Protein AF-A0A175QMY9-F1 (afdb_monomer)

Organism: NCBI:txid401562

Solvent-accessible surface area (backbone atoms only — not comparable to full-atom values): 13339 Å² total; per-residue (Å²): 114,89,69,77,70,69,85,78,70,95,63,97,70,83,45,72,67,50,53,50,36,25,56,50,23,50,56,46,41,48,56,58,25,63,71,52,75,32,51,70,65,49,32,76,71,49,38,68,64,83,57,58,64,70,58,34,44,50,50,30,70,75,70,46,62,62,86,71,39,52,58,62,22,72,42,62,68,20,72,30,39,26,62,42,29,50,11,48,43,40,22,47,45,51,51,50,49,54,50,48,51,52,36,39,76,72,65,52,66,56,78,60,92,76,53,91,80,67,78,40,76,40,73,35,82,63,54,87,84,44,92,81,59,51,53,65,63,52,48,52,32,46,53,39,50,44,51,52,51,23,52,54,27,47,76,70,75,41,73,60,79,61,85,66,54,82,26,75,50,33,49,51,50,39,32,52,52,54,31,50,80,68,63,52,64,74,47,76,61,55,60,54,51,56,50,51,52,50,52,50,51,53,52,53,57,52,56,63,57,69,77,67,70,80,83,80,80,85,84,82,82,87,79,88,81,92,135

Radius of gyration: 28.71 Å; Cα contacts (8 Å, |Δi|>4): 212; chains: 1; bounding box: 66×82×91 Å

Secondary structure (DSSP, 8-state):
-TTTTTTSS--TT--HHHHHHHHHHHHHIIIIIITTT-HHHHHHHH--TTS-HHHHHHHHHHH-SPTTGGGT-SSTTGGG-HHHHHHHHHHHHHHHHHHHHHHHHTT-----S--SSSSS---S---TT-TT--HHHHHHHHHHHHHHHHHHHHHTTPPPS------HHHHHHHHHHHHHHTT-TTHHHHHHHHHHHHHHHHHHHHHHHHTTPPPPPPPPPPPP---

Mean predicted aligned error: 12.34 Å

Nearest PDB structures (foldseek):
  1y5n-assembly1_C  TM=2.252E-01  e=7.818E+00  Escherichia coli

pLDDT: mean 79.74, std 20.79, range [34.28, 98.69]

Sequence (227 aa):
EREQRRTAMGEPYRTLLGHFRHEVGHWYWDILVRDGNLLDACRAVFGDDREDYGQALQNHYNNGPKLNWQDEYVSAYAGSHAWEDFAETWAHYLHIIDTLEVGGSYGIAIQPRLDRDGILTTDLNVKVYDPNTTMEEIADAWLALSQALNSMNRAMGLPDLYPFVLSPTVVGKLGFIHDLVHGRVGQNSSAGETKGLSEAAEAMGRQSNAANEPQAAPEPQALAAAG

Structure (mmCIF, N/CA/C/O backbone):
data_AF-A0A175QMY9-F1
#
_entry.id   AF-A0A175QMY9-F1
#
loop_
_atom_site.group_PDB
_atom_site.id
_atom_site.type_symbol
_atom_site.label_atom_id
_atom_site.label_alt_id
_atom_site.label_comp_id
_atom_site.label_asym_id
_atom_site.label_entity_id
_atom_site.label_seq_id
_atom_site.pdbx_PDB_ins_code
_atom_site.Cartn_x
_atom_site.Cartn_y
_atom_site.Cartn_z
_atom_site.occupancy
_atom_site.B_iso_or_equiv
_atom_site.auth_seq_id
_atom_site.auth_comp_id
_atom_site.auth_asym_id
_atom_site.auth_atom_id
_atom_site.pdbx_PDB_model_num
ATOM 1 N N . GLU A 1 1 ? -23.354 8.744 -8.077 1.00 36.41 1 GLU A N 1
ATOM 2 C CA . GLU A 1 1 ? -22.772 9.882 -7.322 1.00 36.41 1 GLU A CA 1
ATOM 3 C C . GLU A 1 1 ? -21.281 9.719 -6.996 1.00 36.41 1 GLU A C 1
ATOM 5 O O . GLU A 1 1 ? -20.547 10.657 -7.283 1.00 36.41 1 GLU A O 1
ATOM 10 N N . ARG A 1 2 ? -20.793 8.554 -6.517 1.00 48.19 2 ARG A N 1
ATOM 11 C CA . ARG A 1 2 ? -19.343 8.274 -6.302 1.00 48.19 2 ARG A CA 1
ATOM 12 C C . ARG A 1 2 ? -18.469 8.428 -7.565 1.00 48.19 2 ARG A C 1
ATOM 14 O O . ARG A 1 2 ? -17.324 8.847 -7.475 1.00 48.19 2 ARG A O 1
ATOM 21 N N . GLU A 1 3 ? -19.028 8.180 -8.751 1.00 40.31 3 GLU A N 1
ATOM 22 C CA . GLU A 1 3 ? -18.337 8.364 -10.039 1.00 40.31 3 GLU A CA 1
ATOM 23 C C . GLU A 1 3 ? -18.356 9.801 -10.590 1.00 40.31 3 GLU A C 1
ATOM 25 O O . GLU A 1 3 ? -17.543 10.140 -11.440 1.00 40.31 3 GLU A O 1
ATOM 30 N N . GLN A 1 4 ? -19.257 10.683 -10.149 1.00 37.03 4 GLN A N 1
ATOM 31 C CA . GLN A 1 4 ? -19.415 12.002 -10.790 1.00 37.03 4 GLN A CA 1
ATOM 32 C C . GLN A 1 4 ? -18.398 13.049 -10.311 1.00 37.03 4 GLN A C 1
ATOM 34 O O . GLN A 1 4 ? -18.275 14.108 -10.918 1.00 37.03 4 GLN A O 1
ATOM 39 N N . ARG A 1 5 ? -17.595 12.727 -9.290 1.00 42.81 5 ARG A N 1
ATOM 40 C CA . ARG A 1 5 ? -16.402 13.496 -8.888 1.00 42.81 5 ARG A CA 1
ATOM 41 C C . ARG A 1 5 ? -15.094 12.951 -9.492 1.00 42.81 5 ARG A C 1
ATOM 43 O O . ARG A 1 5 ? -14.015 13.351 -9.071 1.00 42.81 5 ARG A O 1
ATOM 50 N N . ARG A 1 6 ? -15.173 12.062 -10.495 1.00 49.09 6 ARG A N 1
ATOM 51 C CA . ARG A 1 6 ? -14.021 11.382 -11.127 1.00 49.09 6 ARG A CA 1
ATOM 52 C C . ARG A 1 6 ? -13.076 12.275 -11.937 1.00 49.09 6 ARG A C 1
ATOM 54 O O . ARG A 1 6 ? -11.996 11.818 -12.283 1.00 49.09 6 ARG A O 1
ATOM 61 N N . THR A 1 7 ? -13.451 13.507 -12.278 1.00 36.31 7 THR A N 1
ATOM 62 C CA . THR A 1 7 ? -12.769 14.253 -13.358 1.00 36.31 7 THR A CA 1
ATOM 63 C C . THR A 1 7 ? -11.826 15.367 -12.884 1.00 36.31 7 THR A C 1
ATOM 65 O O . THR A 1 7 ? -11.204 16.009 -13.720 1.00 36.31 7 THR A O 1
ATOM 68 N N . ALA A 1 8 ? -11.686 15.627 -11.578 1.00 34.28 8 ALA A N 1
ATOM 69 C CA . ALA A 1 8 ? -11.037 16.864 -11.109 1.00 34.28 8 ALA A CA 1
ATOM 70 C C . ALA A 1 8 ? -9.673 16.714 -10.410 1.00 34.28 8 ALA A C 1
ATOM 72 O O . ALA A 1 8 ? -9.049 17.727 -10.114 1.00 34.28 8 ALA A O 1
ATOM 73 N N . MET A 1 9 ? -9.185 15.505 -10.135 1.00 44.56 9 MET A N 1
ATOM 74 C CA . MET A 1 9 ? -7.996 15.324 -9.291 1.00 44.56 9 MET A CA 1
ATOM 75 C C . MET A 1 9 ? -6.970 14.480 -10.034 1.00 44.56 9 MET A C 1
ATOM 77 O O . MET A 1 9 ? -7.169 13.282 -10.209 1.00 44.56 9 MET A O 1
ATOM 81 N N . GLY A 1 10 ? -5.921 15.138 -10.529 1.00 39.94 10 GLY A N 1
ATOM 82 C CA . GLY A 1 10 ? -4.864 14.570 -11.360 1.00 39.94 10 GLY A CA 1
ATOM 83 C C . GLY A 1 10 ? -4.022 13.506 -10.661 1.00 39.94 10 GLY A C 1
ATOM 84 O O . GLY A 1 10 ? -2.851 13.735 -10.383 1.00 39.94 10 GLY A O 1
ATOM 85 N N . GLU A 1 11 ? -4.602 12.333 -10.426 1.00 47.66 11 GLU A N 1
ATOM 86 C CA . GLU A 1 11 ? -3.867 11.114 -10.116 1.00 47.66 11 GLU A CA 1
ATOM 87 C C . GLU A 1 11 ? -3.573 10.365 -11.427 1.00 47.66 11 GLU A C 1
ATOM 89 O O . GLU A 1 11 ? -4.503 9.889 -12.084 1.00 47.66 11 GLU A O 1
ATOM 94 N N . PRO A 1 12 ? -2.295 10.230 -11.830 1.00 45.06 12 PRO A N 1
ATOM 95 C CA . PRO A 1 12 ? -1.904 9.631 -13.110 1.00 45.06 12 PRO A CA 1
ATOM 96 C C . PRO A 1 12 ? -2.283 8.149 -13.304 1.00 45.06 12 PRO A C 1
ATOM 98 O O . PRO A 1 12 ? -2.065 7.622 -14.391 1.00 45.06 12 PRO A O 1
ATOM 101 N N . TYR A 1 13 ? -2.830 7.465 -12.287 1.00 49.44 13 TYR A N 1
ATOM 102 C CA . TYR A 1 13 ? -2.882 5.996 -12.226 1.00 49.44 13 TYR A CA 1
ATOM 103 C C . TYR A 1 13 ? -4.239 5.343 -11.901 1.00 49.44 13 TYR A C 1
ATOM 105 O O . TYR A 1 13 ? -4.281 4.160 -11.560 1.00 49.44 13 TYR A O 1
ATOM 113 N N . ARG A 1 14 ? -5.381 6.026 -12.064 1.00 61.66 14 ARG A N 1
ATOM 114 C CA . ARG A 1 14 ? -6.695 5.373 -11.856 1.00 61.66 14 ARG A CA 1
ATOM 115 C C . ARG A 1 14 ? -7.157 4.572 -13.078 1.00 61.66 14 ARG A C 1
ATOM 117 O O . ARG A 1 14 ? -8.041 4.986 -13.825 1.00 61.66 14 ARG A O 1
ATOM 124 N N . THR A 1 15 ? -6.563 3.394 -13.273 1.00 76.44 15 THR A N 1
ATOM 125 C CA . THR A 1 15 ? -7.102 2.363 -14.179 1.00 76.44 15 THR A CA 1
ATOM 126 C C . THR A 1 15 ? -8.342 1.701 -13.565 1.00 76.44 15 THR A C 1
ATOM 128 O O . THR A 1 15 ? -8.503 1.680 -12.343 1.00 76.44 15 THR A O 1
ATOM 131 N N . LEU A 1 16 ? -9.211 1.107 -14.395 1.00 83.88 16 LEU A N 1
ATOM 132 C CA . LEU A 1 16 ? -10.358 0.328 -13.901 1.00 83.88 16 LEU A CA 1
ATOM 133 C C . LEU A 1 16 ? -9.909 -0.818 -12.979 1.00 83.88 16 LEU A C 1
ATOM 135 O O . LEU A 1 16 ? -10.563 -1.089 -11.976 1.00 83.88 16 LEU A O 1
ATOM 139 N N . LEU A 1 17 ? -8.773 -1.447 -13.296 1.00 88.12 17 LEU A N 1
ATOM 140 C CA . LEU A 1 17 ? -8.186 -2.507 -12.481 1.00 88.12 17 LEU A CA 1
ATOM 141 C C . LEU A 1 17 ? -7.757 -1.994 -11.101 1.00 88.12 17 LEU A C 1
ATOM 143 O O . LEU A 1 17 ? -8.032 -2.651 -10.103 1.00 88.12 17 LEU A O 1
ATOM 147 N N . GLY A 1 18 ? -7.133 -0.813 -11.033 1.00 87.81 18 GLY A N 1
ATOM 148 C CA . GLY A 1 18 ? -6.768 -0.183 -9.762 1.00 87.81 18 GLY A CA 1
ATOM 149 C C . GLY A 1 18 ? -7.989 0.085 -8.881 1.00 87.81 18 GLY A C 1
ATOM 150 O O . GLY A 1 18 ? -8.005 -0.305 -7.719 1.00 87.81 18 GLY A O 1
ATOM 151 N N . HIS A 1 19 ? -9.053 0.652 -9.458 1.00 87.19 19 HIS A N 1
ATOM 152 C CA . HIS A 1 19 ? -10.300 0.885 -8.725 1.00 87.19 19 HIS A CA 1
ATOM 153 C C . HIS A 1 19 ? -10.945 -0.420 -8.241 1.00 87.19 19 HIS A C 1
ATOM 155 O O . HIS A 1 19 ? -11.384 -0.502 -7.102 1.00 87.19 19 HIS A O 1
ATOM 161 N N . PHE A 1 20 ? -10.962 -1.462 -9.073 1.00 93.12 20 PHE A N 1
ATOM 162 C CA . PHE A 1 20 ? -11.493 -2.757 -8.657 1.00 93.12 20 PHE A CA 1
ATOM 163 C C . PHE A 1 20 ? -10.695 -3.362 -7.494 1.00 93.12 20 PHE A C 1
ATOM 165 O O . PHE A 1 20 ? -11.289 -3.850 -6.539 1.00 93.12 20 PHE A O 1
ATOM 172 N N . ARG A 1 21 ? -9.357 -3.280 -7.530 1.00 95.88 21 ARG A N 1
ATOM 173 C CA . ARG A 1 21 ? -8.499 -3.739 -6.427 1.00 95.88 21 ARG A CA 1
ATOM 174 C C . ARG A 1 21 ? -8.773 -2.985 -5.118 1.00 95.88 21 ARG A C 1
ATOM 176 O O . ARG A 1 21 ? -8.753 -3.609 -4.063 1.00 95.88 21 ARG A O 1
ATOM 183 N N . HIS A 1 22 ? -9.067 -1.688 -5.195 1.00 95.94 22 HIS A N 1
ATOM 184 C CA . HIS A 1 22 ? -9.464 -0.872 -4.044 1.00 95.94 22 HIS A CA 1
ATOM 185 C C . HIS A 1 22 ? -10.797 -1.339 -3.438 1.00 95.94 22 HIS A C 1
ATOM 187 O O . HIS A 1 22 ? -10.876 -1.612 -2.243 1.00 95.94 22 HIS A O 1
ATOM 193 N N . GLU A 1 23 ? -11.832 -1.523 -4.263 1.00 95.50 23 GLU A N 1
ATOM 194 C CA . GLU A 1 23 ? -13.144 -1.992 -3.787 1.00 95.50 23 GLU A CA 1
ATOM 195 C C . GLU A 1 23 ? -13.075 -3.424 -3.219 1.00 95.50 23 GLU A C 1
ATOM 197 O O . GLU A 1 23 ? -13.725 -3.744 -2.222 1.00 95.50 23 GLU A O 1
ATOM 202 N N . VAL A 1 24 ? -12.228 -4.284 -3.800 1.00 96.62 24 VAL A N 1
ATOM 203 C CA . VAL A 1 24 ? -11.898 -5.602 -3.232 1.00 96.62 24 VAL A CA 1
ATOM 204 C C . VAL A 1 24 ? -11.228 -5.461 -1.861 1.00 96.62 24 VAL A C 1
ATOM 206 O O . VAL A 1 24 ? -11.532 -6.240 -0.960 1.00 96.62 24 VAL A O 1
ATOM 209 N N . GLY A 1 25 ? -10.371 -4.455 -1.676 1.00 98.00 25 GLY A N 1
ATOM 210 C CA . GLY A 1 25 ? -9.774 -4.125 -0.384 1.00 98.00 25 GLY A CA 1
ATOM 211 C C . GLY A 1 25 ? -10.825 -3.854 0.690 1.00 98.00 25 GLY A C 1
ATOM 212 O O . GLY A 1 25 ? -10.796 -4.493 1.738 1.00 98.00 25 GLY A O 1
ATOM 213 N N . HIS A 1 26 ? -11.817 -3.001 0.422 1.00 98.31 26 HIS A N 1
ATOM 214 C CA . HIS A 1 26 ? -12.924 -2.785 1.365 1.00 98.31 26 HIS A CA 1
ATOM 215 C C . HIS A 1 26 ? -13.685 -4.073 1.695 1.00 98.31 26 HIS A C 1
ATOM 217 O O . HIS A 1 26 ? -13.997 -4.330 2.857 1.00 98.31 26 HIS A O 1
ATOM 223 N N . TRP A 1 27 ? -13.954 -4.909 0.691 1.00 98.12 27 TRP A N 1
ATOM 224 C CA . TRP A 1 27 ? -14.635 -6.184 0.914 1.00 98.12 27 TRP A CA 1
ATOM 225 C C . TRP A 1 27 ? -13.830 -7.135 1.815 1.00 98.12 27 TRP A C 1
ATOM 227 O O . TRP A 1 27 ? -14.393 -7.784 2.697 1.00 98.12 27 TRP A O 1
ATOM 237 N N . TYR A 1 28 ? -12.507 -7.197 1.645 1.00 98.31 28 TYR A N 1
ATOM 238 C CA . TYR A 1 28 ? -11.653 -7.990 2.529 1.00 98.31 28 TYR A CA 1
ATOM 239 C C . TYR A 1 28 ? -11.481 -7.368 3.914 1.00 98.31 28 TYR A C 1
ATOM 241 O O . TYR A 1 28 ? -11.344 -8.114 4.880 1.00 98.31 28 TYR A O 1
ATOM 249 N N . TRP A 1 29 ? -11.532 -6.041 4.043 1.00 98.50 29 TRP A N 1
ATOM 250 C CA . TRP A 1 29 ? -11.549 -5.387 5.352 1.00 98.50 29 TRP A CA 1
ATOM 251 C C . TRP A 1 29 ? -12.744 -5.861 6.187 1.00 98.50 29 TRP A C 1
ATOM 253 O O . TRP A 1 29 ? -12.590 -6.256 7.342 1.00 98.50 29 TRP A O 1
ATOM 263 N N . ASP A 1 30 ? -13.925 -5.901 5.574 1.00 97.81 30 ASP A N 1
ATOM 264 C CA . ASP A 1 30 ? -15.153 -6.375 6.206 1.00 97.81 30 ASP A CA 1
ATOM 265 C C . ASP A 1 30 ? -14.997 -7.793 6.774 1.00 97.81 30 ASP A C 1
ATOM 267 O O . ASP A 1 30 ? -15.280 -8.034 7.946 1.00 97.81 30 ASP A O 1
ATOM 271 N N . ILE A 1 31 ? -14.490 -8.722 5.964 1.00 97.62 31 ILE A N 1
ATOM 272 C CA . ILE A 1 31 ? -14.444 -10.145 6.322 1.00 97.62 31 ILE A CA 1
ATOM 273 C C . ILE A 1 31 ? -13.243 -10.479 7.212 1.00 97.62 31 ILE A C 1
ATOM 275 O O . ILE A 1 31 ? -13.381 -11.225 8.179 1.00 97.62 31 ILE A O 1
ATOM 279 N N . LEU A 1 32 ? -12.057 -9.962 6.885 1.00 97.69 32 LEU A N 1
ATOM 280 C CA . LEU A 1 32 ? -10.813 -10.331 7.567 1.00 97.69 32 LEU A CA 1
ATOM 281 C C . LEU A 1 32 ? -10.540 -9.465 8.797 1.00 97.69 32 LEU A C 1
ATOM 283 O O . LEU A 1 32 ? -9.959 -9.958 9.760 1.00 97.69 32 LEU A O 1
ATOM 287 N N . VAL A 1 33 ? -10.941 -8.190 8.783 1.00 97.88 33 VAL A N 1
ATOM 288 C CA . VAL A 1 33 ? -10.640 -7.254 9.876 1.00 97.88 33 VAL A CA 1
ATOM 289 C C . VAL A 1 33 ? -11.825 -7.099 10.818 1.00 97.88 33 VAL A C 1
ATOM 291 O O . VAL A 1 33 ? -11.707 -7.433 12.001 1.00 97.88 33 VAL A O 1
ATOM 294 N N . ARG A 1 34 ? -12.960 -6.597 10.314 1.00 96.75 34 ARG A N 1
ATOM 295 C CA . ARG A 1 34 ? -14.147 -6.329 11.139 1.00 96.75 34 ARG A CA 1
ATOM 296 C C . ARG A 1 34 ? -14.726 -7.626 11.693 1.00 96.75 34 ARG A C 1
ATOM 298 O O . ARG A 1 34 ? -14.841 -7.772 12.908 1.00 96.75 34 ARG A O 1
ATOM 305 N N . ASP A 1 35 ? -15.035 -8.568 10.810 1.00 96.75 35 ASP A N 1
ATOM 306 C CA . ASP A 1 35 ? -15.675 -9.829 11.191 1.00 96.75 35 ASP A CA 1
ATOM 307 C C . ASP A 1 35 ? -14.647 -10.846 11.737 1.00 96.75 35 ASP A C 1
ATOM 309 O O . ASP A 1 35 ? -15.008 -11.768 12.468 1.00 96.75 35 ASP A O 1
ATOM 313 N N . GLY A 1 36 ? -13.353 -10.635 11.457 1.00 94.38 36 GLY A N 1
ATOM 314 C CA . GLY A 1 36 ? -12.230 -11.429 11.969 1.00 94.38 36 GLY A CA 1
ATOM 315 C C . GLY A 1 36 ? -11.720 -11.034 13.361 1.00 94.38 36 GLY A C 1
ATOM 316 O O . GLY A 1 36 ? -10.771 -11.644 13.847 1.00 94.38 36 GLY A O 1
ATOM 317 N N . ASN A 1 37 ? -12.332 -10.041 14.020 1.00 95.25 37 ASN A N 1
ATOM 318 C CA . ASN A 1 37 ? -11.911 -9.524 15.331 1.00 95.25 37 ASN A CA 1
ATOM 319 C C . ASN A 1 37 ? -10.462 -8.982 15.351 1.00 95.25 37 ASN A C 1
ATOM 321 O O . ASN A 1 37 ? -9.735 -9.136 16.333 1.00 95.25 37 ASN A O 1
ATOM 325 N N . LEU A 1 38 ? -10.039 -8.333 14.261 1.00 97.62 38 LEU A N 1
ATOM 326 C CA . LEU A 1 38 ? -8.695 -7.757 14.105 1.00 97.62 38 LEU A CA 1
ATOM 327 C C . LEU A 1 38 ? -8.706 -6.223 14.011 1.00 97.62 38 LEU A C 1
ATOM 329 O O . LEU A 1 38 ? -7.706 -5.622 13.619 1.00 97.62 38 LEU A O 1
ATOM 333 N N . LEU A 1 39 ? -9.813 -5.573 14.394 1.00 97.56 39 LEU A N 1
ATOM 334 C CA . LEU A 1 39 ? -9.955 -4.111 14.360 1.00 97.56 39 LEU A CA 1
ATOM 335 C C . LEU A 1 39 ? -8.837 -3.396 15.123 1.00 97.56 39 LEU A C 1
ATOM 337 O O . LEU A 1 39 ? -8.254 -2.459 14.591 1.00 97.56 39 LEU A O 1
ATOM 341 N N . ASP A 1 40 ? -8.489 -3.846 16.329 1.00 97.44 40 ASP A N 1
ATOM 342 C CA . ASP A 1 40 ? -7.453 -3.182 17.132 1.00 97.44 40 ASP A CA 1
ATOM 343 C C . ASP A 1 40 ? -6.059 -3.317 16.502 1.00 97.44 40 ASP A C 1
ATOM 345 O O . ASP A 1 40 ? -5.291 -2.355 16.483 1.00 97.44 40 ASP A O 1
ATOM 349 N N . ALA A 1 41 ? -5.754 -4.477 15.912 1.00 97.69 41 ALA A N 1
ATOM 350 C CA . ALA A 1 41 ? -4.510 -4.687 15.175 1.00 97.69 41 ALA A CA 1
ATOM 351 C C . ALA A 1 41 ? -4.453 -3.821 13.905 1.00 97.69 41 ALA A C 1
ATOM 353 O O . ALA A 1 41 ? -3.427 -3.208 13.624 1.00 97.69 41 ALA A O 1
ATOM 354 N N . CYS A 1 42 ? -5.564 -3.716 13.169 1.00 98.25 42 CYS A N 1
ATOM 355 C CA . CYS A 1 42 ? -5.664 -2.847 11.998 1.00 98.25 42 CYS A CA 1
ATOM 356 C C . CYS A 1 42 ? -5.515 -1.368 12.380 1.00 98.25 42 CYS A C 1
ATOM 358 O O . CYS A 1 42 ? -4.774 -0.636 11.727 1.00 98.25 42 CYS A O 1
ATOM 360 N N . ARG A 1 43 ? -6.156 -0.928 13.469 1.00 98.00 43 ARG A N 1
ATOM 361 C CA . ARG A 1 43 ? -6.072 0.455 13.963 1.00 98.00 43 ARG A CA 1
ATOM 362 C C . ARG A 1 43 ? -4.670 0.847 14.396 1.00 98.00 43 ARG A C 1
ATOM 364 O O . ARG A 1 43 ? -4.267 1.987 14.186 1.00 98.00 43 ARG A O 1
ATOM 371 N N . ALA A 1 44 ? -3.914 -0.093 14.960 1.00 97.81 44 ALA A N 1
ATOM 372 C CA . ALA A 1 44 ? -2.519 0.138 15.318 1.00 97.81 44 ALA A CA 1
ATOM 373 C C . ALA A 1 44 ? -1.633 0.460 14.098 1.00 97.81 44 ALA A C 1
ATOM 375 O O . ALA A 1 44 ? -0.597 1.101 14.261 1.00 97.81 44 ALA A O 1
ATOM 376 N N . VAL A 1 45 ? -2.039 0.039 12.893 1.00 98.12 45 VAL A N 1
ATOM 377 C CA . VAL A 1 45 ? -1.277 0.213 11.645 1.00 98.12 45 VAL A CA 1
ATOM 378 C C . VAL A 1 45 ? -1.827 1.348 10.771 1.00 98.12 45 VAL A C 1
ATOM 380 O O . VAL A 1 45 ? -1.051 2.145 10.246 1.00 98.12 45 VAL A O 1
ATOM 383 N N . PHE A 1 46 ? -3.150 1.437 10.618 1.00 98.12 46 PHE A N 1
ATOM 384 C CA . PHE A 1 46 ? -3.817 2.359 9.684 1.00 98.12 46 PHE A CA 1
ATOM 385 C C . PHE A 1 46 ? -4.471 3.573 10.358 1.00 98.12 46 PHE A C 1
ATOM 387 O O . PHE A 1 46 ? -4.839 4.529 9.680 1.00 98.12 46 PHE A O 1
ATOM 394 N N . GLY A 1 47 ? -4.607 3.568 11.686 1.00 96.75 47 GLY A N 1
ATOM 395 C CA . GLY A 1 47 ? -5.323 4.605 12.430 1.00 96.75 47 GLY A CA 1
ATOM 396 C C . GLY A 1 47 ? -6.794 4.268 12.689 1.00 96.75 47 GLY A C 1
ATOM 397 O O . GLY A 1 47 ? -7.247 3.146 12.478 1.00 96.75 47 GLY A O 1
ATOM 398 N N . ASP A 1 48 ? -7.541 5.236 13.219 1.00 96.12 48 ASP A N 1
ATOM 399 C CA . ASP A 1 48 ? -8.901 5.016 13.721 1.00 96.12 48 ASP A CA 1
ATOM 400 C C . ASP A 1 48 ? -9.954 5.075 12.602 1.00 96.12 48 ASP A C 1
ATOM 402 O O . ASP A 1 48 ? -10.269 6.143 12.086 1.00 96.12 48 ASP A O 1
ATOM 406 N N . ASP A 1 49 ? -10.543 3.928 12.258 1.00 95.44 49 ASP A N 1
ATOM 407 C CA . ASP A 1 49 ? -11.633 3.810 11.276 1.00 95.44 49 ASP A CA 1
ATOM 408 C C . ASP A 1 49 ? -12.981 4.382 11.748 1.00 95.44 49 ASP A C 1
ATOM 410 O O . ASP A 1 49 ? -13.918 4.444 10.954 1.00 95.44 49 ASP A O 1
ATOM 414 N N . ARG A 1 50 ? -13.106 4.784 13.021 1.00 96.44 50 ARG A N 1
ATOM 415 C CA . ARG A 1 50 ? -14.363 5.306 13.591 1.00 96.44 50 ARG A CA 1
ATOM 416 C C . ARG A 1 50 ? -14.556 6.802 13.369 1.00 96.44 50 ARG A C 1
ATOM 418 O O . ARG A 1 50 ? -15.582 7.338 13.795 1.00 96.44 50 ARG A O 1
ATOM 425 N N . GLU A 1 51 ? -13.574 7.486 12.784 1.00 95.44 51 GLU A N 1
ATOM 426 C CA . GLU A 1 51 ? -13.748 8.872 12.360 1.00 95.44 51 GLU A CA 1
ATOM 427 C C . GLU A 1 51 ? -14.962 8.980 11.421 1.00 95.44 51 GLU A C 1
ATOM 429 O O . GLU A 1 51 ? -15.281 8.054 10.675 1.00 95.44 51 GLU A O 1
ATOM 434 N N . ASP A 1 52 ? -15.696 10.096 11.479 1.00 96.94 52 ASP A N 1
ATOM 435 C CA . ASP A 1 52 ? -16.805 10.287 10.549 1.00 96.94 52 ASP A CA 1
ATOM 436 C C . ASP A 1 52 ? -16.259 10.373 9.122 1.00 96.94 52 ASP A C 1
ATOM 438 O O . ASP A 1 52 ? -15.601 11.342 8.736 1.00 96.94 52 ASP A O 1
ATOM 442 N N . TYR A 1 53 ? -16.562 9.343 8.337 1.00 93.69 53 TYR A N 1
ATOM 443 C CA . TYR A 1 53 ? -16.077 9.191 6.974 1.00 93.69 53 TYR A CA 1
ATOM 444 C C . TYR A 1 53 ? -16.368 10.414 6.091 1.00 93.69 53 TYR A C 1
ATOM 446 O O . TYR A 1 53 ? -15.511 10.873 5.332 1.00 93.69 53 TYR A O 1
ATOM 454 N N . GLY A 1 54 ? -17.581 10.968 6.187 1.00 93.00 54 GLY A N 1
ATOM 455 C CA . GLY A 1 54 ? -17.990 12.115 5.380 1.00 93.00 54 GLY A CA 1
ATOM 456 C C . GLY A 1 54 ? -17.199 13.371 5.737 1.00 93.00 54 GLY A C 1
ATOM 457 O O . GLY A 1 54 ? -16.727 14.084 4.845 1.00 93.00 54 GLY A O 1
ATOM 458 N N . GLN A 1 55 ? -17.016 13.609 7.035 1.00 95.19 55 GLN A N 1
ATOM 459 C CA . GLN A 1 55 ? -16.253 14.733 7.558 1.00 95.19 55 GLN A CA 1
ATOM 460 C C . GLN A 1 55 ? -14.762 14.615 7.224 1.00 95.19 55 GLN A C 1
ATOM 462 O O . GLN A 1 55 ? -14.163 15.607 6.804 1.00 95.19 55 GLN A O 1
ATOM 467 N N . ALA A 1 56 ? -14.177 13.421 7.348 1.00 94.19 56 ALA A N 1
ATOM 468 C CA . ALA A 1 56 ? -12.776 13.159 7.024 1.00 94.19 56 ALA A CA 1
ATOM 469 C C . ALA A 1 56 ? -12.478 13.450 5.542 1.00 94.19 56 ALA A C 1
ATOM 471 O O . ALA A 1 56 ? -11.574 14.227 5.217 1.00 94.19 56 ALA A O 1
ATOM 472 N N . LEU A 1 57 ? -13.331 12.960 4.632 1.00 91.62 57 LEU A N 1
ATOM 473 C CA . LEU A 1 57 ? -13.219 13.275 3.206 1.00 91.62 57 LEU A CA 1
ATOM 474 C C . LEU A 1 57 ? -13.395 14.765 2.918 1.00 91.62 57 LEU A C 1
ATOM 476 O O . LEU A 1 57 ? -12.666 15.333 2.102 1.00 91.62 57 LEU A O 1
ATOM 480 N N . GLN A 1 58 ? -14.363 15.418 3.563 1.00 92.62 58 GLN A N 1
ATOM 481 C CA . GLN A 1 58 ? -14.569 16.851 3.377 1.00 92.62 58 GLN A CA 1
ATOM 482 C C . GLN A 1 58 ? -13.346 17.652 3.840 1.00 92.62 58 GLN A C 1
ATOM 484 O O . GLN A 1 58 ? -12.920 18.575 3.144 1.00 92.62 58 GLN A O 1
ATOM 489 N N . ASN A 1 59 ? -12.742 17.271 4.965 1.00 91.50 59 ASN A N 1
ATOM 490 C CA . ASN A 1 59 ? -11.514 17.877 5.468 1.00 91.50 59 ASN A CA 1
ATOM 491 C C . ASN A 1 59 ? -10.351 17.682 4.488 1.00 91.50 59 ASN A C 1
ATOM 493 O O . ASN A 1 59 ? -9.646 18.649 4.196 1.00 91.50 59 ASN A O 1
ATOM 497 N N . HIS A 1 60 ? -10.185 16.474 3.943 1.00 90.31 60 HIS A N 1
ATOM 498 C CA . HIS A 1 60 ? -9.169 16.183 2.932 1.00 90.31 60 HIS A CA 1
ATOM 499 C C . HIS A 1 60 ? -9.357 17.039 1.671 1.00 90.31 60 HIS A C 1
ATOM 501 O O . HIS A 1 60 ? -8.408 17.648 1.184 1.00 90.31 60 HIS A O 1
ATOM 507 N N . TYR A 1 61 ? -10.585 17.161 1.157 1.00 87.94 61 TYR A N 1
ATOM 508 C CA . TYR A 1 61 ? -10.847 17.975 -0.035 1.00 87.94 61 TYR A CA 1
ATOM 509 C C . TYR A 1 61 ? -10.686 19.479 0.199 1.00 87.94 61 TYR A C 1
ATOM 511 O O . TYR A 1 61 ? -10.259 20.187 -0.711 1.00 87.94 61 TYR A O 1
ATOM 519 N N . ASN A 1 62 ? -11.012 19.970 1.396 1.00 92.88 62 ASN A N 1
ATOM 520 C CA . ASN A 1 62 ? -10.893 21.390 1.721 1.00 92.88 62 ASN A CA 1
ATOM 521 C C . ASN A 1 62 ? -9.439 21.826 1.943 1.00 92.88 62 ASN A C 1
ATOM 523 O O . ASN A 1 62 ? -9.088 22.955 1.608 1.00 92.88 62 ASN A O 1
ATOM 527 N N . ASN A 1 63 ? -8.609 20.953 2.519 1.00 91.38 63 ASN A N 1
ATOM 528 C CA . ASN A 1 63 ? -7.243 21.295 2.925 1.00 91.38 63 ASN A CA 1
ATOM 529 C C . ASN A 1 63 ? -6.165 20.706 2.002 1.00 91.38 63 ASN A C 1
ATOM 531 O O . ASN A 1 63 ? -5.009 21.119 2.071 1.00 91.38 63 ASN A O 1
ATOM 535 N N . GLY A 1 64 ? -6.538 19.769 1.129 1.00 87.88 64 GLY A N 1
ATOM 536 C CA . GLY A 1 64 ? -5.599 18.960 0.363 1.00 87.88 64 GLY A CA 1
ATOM 537 C C . GLY A 1 64 ? -4.924 17.880 1.219 1.00 87.88 64 GLY A C 1
ATOM 538 O O . GLY A 1 64 ? -5.195 17.755 2.419 1.00 87.88 64 GLY A O 1
ATOM 539 N N . PRO A 1 65 ? -4.038 17.072 0.614 1.00 88.12 65 PRO A N 1
ATOM 540 C CA . PRO A 1 65 ? -3.279 16.081 1.358 1.00 88.12 65 PRO A CA 1
ATOM 541 C C . PRO A 1 65 ? -2.310 16.744 2.339 1.00 88.12 65 PRO A C 1
ATOM 543 O O . PRO A 1 65 ? -1.786 17.834 2.095 1.00 88.12 65 PRO A O 1
ATOM 546 N N . LYS A 1 66 ? -2.026 16.039 3.437 1.00 89.00 66 LYS A N 1
ATOM 547 C CA . LYS A 1 66 ? -0.998 16.425 4.410 1.00 89.00 66 LYS A CA 1
ATOM 548 C C . LYS A 1 66 ? 0.345 16.652 3.703 1.00 89.00 66 LYS A C 1
ATOM 550 O O . LYS A 1 66 ? 0.695 15.940 2.762 1.00 89.00 66 LYS A O 1
ATOM 555 N N . LEU A 1 67 ? 1.119 17.632 4.168 1.00 91.25 67 LEU A N 1
ATOM 556 C CA . LEU A 1 67 ? 2.487 17.822 3.688 1.00 91.25 67 LEU A CA 1
ATOM 557 C C . LEU A 1 67 ? 3.311 16.552 3.954 1.00 91.25 67 LEU A C 1
ATOM 559 O O . LEU A 1 67 ? 3.238 16.002 5.050 1.00 91.25 67 LEU A O 1
ATOM 563 N N . ASN A 1 68 ? 4.090 16.114 2.963 1.00 92.06 68 ASN A N 1
ATOM 564 C CA . ASN A 1 68 ? 4.878 14.876 3.006 1.00 92.06 68 ASN A CA 1
ATOM 565 C C . ASN A 1 68 ? 4.036 13.615 3.271 1.00 92.06 68 ASN A C 1
ATOM 567 O O . ASN A 1 68 ? 4.495 12.676 3.913 1.00 92.06 68 ASN A O 1
ATOM 571 N N . TRP A 1 69 ? 2.794 13.572 2.775 1.00 93.94 69 TRP A N 1
ATOM 572 C CA . TRP A 1 69 ? 1.939 12.385 2.885 1.00 93.94 69 TRP A CA 1
ATOM 573 C C . TRP A 1 69 ? 2.617 11.111 2.358 1.00 93.94 69 TRP A C 1
ATOM 575 O O . TRP A 1 69 ? 2.328 10.034 2.864 1.00 93.94 69 TRP A O 1
ATOM 585 N N . GLN A 1 70 ? 3.536 11.227 1.394 1.00 93.75 70 GLN A N 1
ATOM 586 C CA . GLN A 1 70 ? 4.290 10.112 0.809 1.00 93.75 70 GLN A CA 1
ATOM 587 C C . GLN A 1 70 ? 5.129 9.333 1.836 1.00 93.75 70 GLN A C 1
ATOM 589 O O . GLN A 1 70 ? 5.470 8.177 1.595 1.00 93.75 70 GLN A O 1
ATOM 594 N N . ASP A 1 71 ? 5.461 9.947 2.975 1.00 95.62 71 ASP A N 1
ATOM 595 C CA . ASP A 1 71 ? 6.210 9.290 4.051 1.00 95.62 71 ASP A CA 1
ATOM 596 C C . ASP A 1 71 ? 5.330 8.316 4.853 1.00 95.62 71 ASP A C 1
ATOM 598 O O . ASP A 1 71 ? 5.840 7.412 5.521 1.00 95.62 71 ASP A O 1
ATOM 602 N N . GLU A 1 72 ? 4.006 8.465 4.781 1.00 95.94 72 GLU A N 1
ATOM 603 C CA . GLU A 1 72 ? 3.037 7.708 5.580 1.00 95.94 72 GLU A CA 1
ATOM 604 C C . GLU A 1 72 ? 2.046 6.906 4.724 1.00 95.94 72 GLU A C 1
ATOM 606 O O . GLU A 1 72 ? 1.585 5.854 5.165 1.00 95.94 72 GLU A O 1
ATOM 611 N N . TYR A 1 73 ? 1.717 7.372 3.520 1.00 96.56 73 TYR A N 1
ATOM 612 C CA . TYR A 1 73 ? 0.607 6.870 2.712 1.00 96.56 73 TYR A CA 1
ATOM 613 C C . TYR A 1 73 ? 1.044 6.553 1.285 1.00 96.56 73 TYR A C 1
ATOM 615 O O . TYR A 1 73 ? 1.844 7.271 0.685 1.00 96.56 73 TYR A O 1
ATOM 623 N N . VAL A 1 74 ? 0.456 5.498 0.714 1.00 94.56 74 VAL A N 1
ATOM 624 C CA . VAL A 1 74 ? 0.738 5.083 -0.667 1.00 94.56 74 VAL A CA 1
ATOM 625 C C . VAL A 1 74 ? 0.175 6.062 -1.701 1.00 94.56 74 VAL A C 1
ATOM 627 O O . VAL A 1 74 ? 0.745 6.235 -2.774 1.00 94.56 74 VAL A O 1
ATOM 630 N N . SER A 1 75 ? -0.912 6.755 -1.367 1.00 92.38 75 SER A N 1
ATOM 631 C CA . SER A 1 75 ? -1.519 7.802 -2.185 1.00 92.38 75 SER A CA 1
ATOM 632 C C . SER A 1 75 ? -1.946 8.982 -1.313 1.00 92.38 75 SER A C 1
ATOM 634 O O . SER A 1 75 ? -2.114 8.863 -0.099 1.00 92.38 75 SER A O 1
ATOM 636 N N . ALA A 1 76 ? -2.151 10.144 -1.933 1.00 91.81 76 ALA A N 1
ATOM 637 C CA . ALA A 1 76 ? -2.709 11.297 -1.238 1.00 91.81 76 ALA A CA 1
ATOM 638 C C . ALA A 1 76 ? -4.087 10.961 -0.642 1.00 91.81 76 ALA A C 1
ATOM 640 O O . ALA A 1 76 ? -4.391 11.356 0.483 1.00 91.81 76 ALA A O 1
ATOM 641 N N . TYR A 1 77 ? -4.894 10.205 -1.391 1.00 92.38 77 TYR A N 1
ATOM 642 C CA . TYR A 1 77 ? -6.236 9.797 -0.995 1.00 92.38 77 TYR A CA 1
ATOM 643 C C . TYR A 1 77 ? -6.250 8.799 0.170 1.00 92.38 77 TYR A C 1
ATOM 645 O O . TYR A 1 77 ? -7.129 8.897 1.022 1.00 92.38 77 TYR A O 1
ATOM 653 N N . ALA A 1 78 ? -5.256 7.913 0.278 1.00 95.44 78 ALA A N 1
ATOM 654 C CA . ALA A 1 78 ? -5.091 7.034 1.438 1.00 95.44 78 ALA A CA 1
ATOM 655 C C . ALA A 1 78 ? -5.022 7.833 2.755 1.00 95.44 78 ALA A C 1
ATOM 657 O O . ALA A 1 78 ? -5.628 7.452 3.749 1.00 95.44 78 ALA A O 1
ATOM 658 N N . GLY A 1 79 ? -4.400 9.016 2.742 1.00 94.50 79 GLY A N 1
ATOM 659 C CA . GLY A 1 79 ? -4.360 9.918 3.899 1.00 94.50 79 GLY A CA 1
ATOM 660 C C . GLY A 1 79 ? -5.683 10.618 4.240 1.00 94.50 79 GLY A C 1
ATOM 661 O O . GLY A 1 79 ? -5.685 11.507 5.090 1.00 94.50 79 GLY A O 1
ATOM 662 N N . SER A 1 80 ? -6.789 10.297 3.560 1.00 95.19 80 SER A N 1
ATOM 663 C CA . SER A 1 80 ? -8.094 10.922 3.806 1.00 95.19 80 SER A CA 1
ATOM 664 C C . SER A 1 80 ? -8.896 10.266 4.929 1.00 95.19 80 SER A C 1
ATOM 666 O O . SER A 1 80 ? -9.696 10.955 5.556 1.00 95.19 80 SER A O 1
ATOM 668 N N . HIS A 1 81 ? -8.704 8.965 5.175 1.00 97.12 81 HIS A N 1
ATOM 669 C CA . HIS A 1 81 ? -9.400 8.200 6.211 1.00 97.12 81 HIS A CA 1
ATOM 670 C C . HIS A 1 81 ? -8.718 6.833 6.406 1.00 97.12 81 HIS A C 1
ATOM 672 O O . HIS A 1 81 ? -8.312 6.216 5.423 1.00 97.12 81 HIS A O 1
ATOM 678 N N . ALA A 1 82 ? -8.658 6.298 7.631 1.00 97.94 82 ALA A N 1
ATOM 679 C CA . ALA A 1 82 ? -7.978 5.020 7.914 1.00 97.94 82 ALA A CA 1
ATOM 680 C C . ALA A 1 82 ? -8.535 3.829 7.100 1.00 97.94 82 ALA A C 1
ATOM 682 O O . ALA A 1 82 ? -7.795 2.952 6.658 1.00 97.94 82 ALA A O 1
ATOM 683 N N . TRP A 1 83 ? -9.848 3.816 6.850 1.00 97.94 83 TRP A N 1
ATOM 684 C CA . TRP A 1 83 ? -10.490 2.802 5.998 1.00 97.94 83 TRP A CA 1
ATOM 685 C C . TRP A 1 83 ? -10.085 2.908 4.516 1.00 97.94 83 TRP A C 1
ATOM 687 O O . TRP A 1 83 ? -9.988 1.890 3.833 1.00 97.94 83 TRP A O 1
ATOM 697 N N . GLU A 1 84 ? -9.818 4.124 4.029 1.00 97.44 84 GLU A N 1
ATOM 698 C CA . GLU A 1 84 ? -9.328 4.369 2.664 1.00 97.44 84 GLU A CA 1
ATOM 699 C C . GLU A 1 84 ? -7.842 4.016 2.554 1.00 97.44 84 GLU A C 1
ATOM 701 O O . GLU A 1 84 ? -7.421 3.415 1.571 1.00 97.44 84 GLU A O 1
ATOM 706 N N . ASP A 1 85 ? -7.053 4.303 3.592 1.00 98.25 85 ASP A N 1
ATOM 707 C CA . ASP A 1 85 ? -5.648 3.897 3.683 1.00 98.25 85 ASP A CA 1
ATOM 708 C C . ASP A 1 85 ? -5.478 2.376 3.581 1.00 98.25 85 ASP A C 1
ATOM 710 O O . ASP A 1 85 ? -4.634 1.884 2.826 1.00 9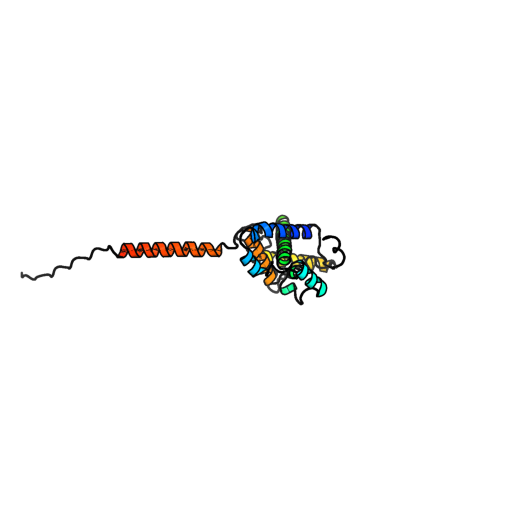8.25 85 ASP A O 1
ATOM 714 N N . PHE A 1 86 ? -6.335 1.617 4.275 1.00 98.69 86 PHE A N 1
ATOM 715 C CA . PHE A 1 86 ? -6.376 0.161 4.148 1.00 98.69 86 PHE A CA 1
ATOM 716 C C . PHE A 1 86 ? -6.669 -0.276 2.706 1.00 98.69 86 PHE A C 1
ATOM 718 O O . PHE A 1 86 ? -5.943 -1.104 2.156 1.00 98.69 86 PHE A O 1
ATOM 725 N N . ALA A 1 87 ? -7.715 0.272 2.081 1.00 98.25 87 ALA A N 1
ATOM 726 C CA . ALA A 1 87 ? -8.140 -0.130 0.740 1.00 98.25 87 ALA A CA 1
ATOM 727 C C . ALA A 1 87 ? -7.118 0.247 -0.347 1.00 98.25 87 ALA A C 1
ATOM 729 O O . ALA A 1 87 ? -6.829 -0.559 -1.234 1.00 98.25 87 ALA A O 1
ATOM 730 N N . GLU A 1 88 ? -6.512 1.430 -0.252 1.00 97.19 88 GLU A N 1
ATOM 731 C CA . GLU A 1 88 ? -5.441 1.874 -1.147 1.00 97.19 88 GLU A CA 1
ATOM 732 C C . GLU A 1 88 ? -4.176 1.026 -0.971 1.00 97.19 88 GLU A C 1
ATOM 734 O O . GLU A 1 88 ? -3.583 0.585 -1.958 1.00 97.19 88 GLU A O 1
ATOM 739 N N . THR A 1 89 ? -3.793 0.720 0.273 1.00 98.38 89 THR A N 1
ATOM 740 C CA . THR A 1 89 ? -2.652 -0.166 0.553 1.00 98.38 89 THR A CA 1
ATOM 741 C C . THR A 1 89 ? -2.925 -1.584 0.048 1.00 98.38 89 THR A C 1
ATOM 743 O O . THR A 1 89 ? -2.038 -2.200 -0.540 1.00 98.38 89 THR A O 1
ATOM 746 N N . TRP A 1 90 ? -4.154 -2.094 0.187 1.00 98.56 90 TRP A N 1
ATOM 747 C CA . TRP A 1 90 ? -4.559 -3.396 -0.356 1.00 98.56 90 TRP A CA 1
ATOM 748 C C . TRP A 1 90 ? -4.467 -3.425 -1.876 1.00 98.56 90 TRP A C 1
ATOM 750 O O . TRP A 1 90 ? -3.927 -4.364 -2.470 1.00 98.56 90 TRP A O 1
ATOM 760 N N . ALA A 1 91 ? -4.969 -2.374 -2.524 1.00 96.88 91 ALA A N 1
ATOM 761 C CA . ALA A 1 91 ? -4.898 -2.258 -3.967 1.00 96.88 91 ALA A CA 1
ATOM 762 C C . ALA A 1 91 ? -3.450 -2.253 -4.459 1.00 96.88 91 ALA A C 1
ATOM 764 O O . ALA A 1 91 ? -3.128 -2.882 -5.475 1.00 96.88 91 ALA A O 1
ATOM 765 N N . HIS A 1 92 ? -2.579 -1.581 -3.709 1.00 96.94 92 HIS A N 1
ATOM 766 C CA . HIS A 1 92 ? -1.158 -1.513 -3.996 1.00 96.94 92 HIS A CA 1
ATOM 767 C C . HIS A 1 92 ? -0.429 -2.830 -3.736 1.00 96.94 92 HIS A C 1
ATOM 769 O O . HIS A 1 92 ? 0.401 -3.238 -4.543 1.00 96.94 92 HIS A O 1
ATOM 775 N N . TYR A 1 93 ? -0.794 -3.544 -2.672 1.00 98.06 93 TYR A N 1
ATOM 776 C CA . TYR A 1 93 ? -0.314 -4.897 -2.404 1.00 98.06 93 TYR A CA 1
ATOM 777 C C . TYR A 1 93 ? -0.605 -5.827 -3.590 1.00 98.06 93 TYR A C 1
ATOM 779 O O . TYR A 1 93 ? 0.315 -6.430 -4.140 1.00 98.06 93 TYR A O 1
ATOM 787 N N . LEU A 1 94 ? -1.853 -5.864 -4.076 1.00 97.25 94 LEU A N 1
ATOM 788 C CA . LEU A 1 94 ? -2.210 -6.651 -5.264 1.00 97.25 94 LEU A CA 1
ATOM 789 C C . LEU A 1 94 ? -1.481 -6.175 -6.525 1.00 97.25 94 LEU A C 1
ATOM 791 O O . LEU A 1 94 ? -1.085 -6.988 -7.354 1.00 97.25 94 LEU A O 1
ATOM 795 N N . HIS A 1 95 ? -1.275 -4.865 -6.682 1.00 95.25 95 HIS A N 1
ATOM 796 C CA . HIS A 1 95 ? -0.485 -4.332 -7.791 1.00 95.25 95 HIS A CA 1
ATOM 797 C C . HIS A 1 95 ? 0.942 -4.891 -7.805 1.00 95.25 95 HIS A C 1
ATOM 799 O O . HIS A 1 95 ? 1.411 -5.308 -8.866 1.00 95.25 95 HIS A O 1
ATOM 805 N N . ILE A 1 96 ? 1.602 -4.921 -6.647 1.00 95.81 96 ILE A N 1
ATOM 806 C CA . ILE A 1 96 ? 2.968 -5.427 -6.499 1.00 95.81 96 ILE A CA 1
ATOM 807 C C . ILE A 1 96 ? 3.020 -6.932 -6.771 1.00 95.81 96 ILE A C 1
ATOM 809 O O . ILE A 1 96 ? 3.768 -7.363 -7.648 1.00 95.81 96 ILE A O 1
ATOM 813 N N . ILE A 1 97 ? 2.197 -7.712 -6.061 1.00 95.62 97 ILE A N 1
ATOM 814 C CA . ILE A 1 97 ? 2.175 -9.179 -6.162 1.00 95.62 97 ILE A CA 1
ATOM 815 C C . ILE A 1 97 ? 1.896 -9.619 -7.599 1.00 95.62 97 ILE A C 1
ATOM 817 O O . ILE A 1 97 ? 2.670 -10.392 -8.158 1.00 95.62 97 ILE A O 1
ATOM 821 N N . ASP A 1 98 ? 0.850 -9.075 -8.230 1.00 93.88 98 ASP A N 1
ATOM 822 C CA . ASP A 1 98 ? 0.472 -9.466 -9.591 1.00 93.88 98 ASP A CA 1
ATOM 823 C C . ASP A 1 98 ? 1.564 -9.109 -10.609 1.00 93.88 98 ASP A C 1
ATOM 825 O O . ASP A 1 98 ? 1.811 -9.856 -11.555 1.00 93.88 98 ASP A O 1
ATOM 829 N N . THR A 1 99 ? 2.231 -7.962 -10.442 1.00 92.81 99 THR A N 1
ATOM 830 C CA . THR A 1 99 ? 3.264 -7.532 -11.396 1.00 92.81 99 THR A CA 1
ATOM 831 C C . THR A 1 99 ? 4.540 -8.358 -11.247 1.00 92.81 99 THR A C 1
ATOM 833 O O . THR A 1 99 ? 5.150 -8.713 -12.258 1.00 92.81 99 THR A O 1
ATOM 836 N N . LEU A 1 100 ? 4.928 -8.692 -10.013 1.00 92.50 100 LEU A N 1
ATOM 837 C CA . LEU A 1 100 ? 6.056 -9.586 -9.749 1.00 92.50 100 LEU A CA 1
ATOM 838 C C . LEU A 1 100 ? 5.781 -11.003 -10.262 1.00 92.50 100 LEU A C 1
ATOM 840 O O . LEU A 1 100 ? 6.638 -11.560 -10.943 1.00 92.50 100 LEU A O 1
ATOM 844 N N . GLU A 1 101 ? 4.581 -11.541 -10.033 1.00 91.56 101 GLU A N 1
ATOM 845 C CA . GLU A 1 101 ? 4.175 -12.855 -10.551 1.00 91.56 101 GLU A CA 1
ATOM 846 C C . GLU A 1 101 ? 4.235 -12.894 -12.084 1.00 91.56 101 GLU A C 1
ATOM 848 O O . GLU A 1 101 ? 4.832 -13.795 -12.678 1.00 91.56 101 GLU A O 1
ATOM 853 N N . VAL A 1 102 ? 3.684 -11.872 -12.749 1.00 90.81 102 VAL A N 1
ATOM 854 C CA . VAL A 1 102 ? 3.764 -11.762 -14.209 1.00 90.81 102 VAL A CA 1
ATOM 855 C C . VAL A 1 102 ? 5.224 -11.680 -14.659 1.00 90.81 102 VAL A C 1
ATOM 857 O O . VAL A 1 102 ? 5.618 -12.427 -15.554 1.00 90.81 102 VAL A O 1
ATOM 860 N N . GLY A 1 103 ? 6.044 -10.832 -14.033 1.00 86.94 103 GLY A N 1
ATOM 861 C CA . GLY A 1 103 ? 7.467 -10.717 -14.359 1.00 86.94 103 GLY A CA 1
ATOM 862 C C . GLY A 1 103 ? 8.214 -12.049 -14.236 1.00 86.94 103 GLY A C 1
ATOM 863 O O . GLY A 1 103 ? 8.894 -12.459 -15.182 1.00 86.94 103 GLY A O 1
ATOM 864 N N . GLY A 1 104 ? 8.013 -12.759 -13.124 1.00 84.38 104 GLY A N 1
ATOM 865 C CA . GLY A 1 104 ? 8.583 -14.083 -12.876 1.00 84.38 104 GLY A CA 1
ATOM 866 C C . GLY A 1 104 ? 8.126 -15.126 -13.899 1.00 84.38 104 GLY A C 1
ATOM 867 O O . GLY A 1 104 ? 8.953 -15.875 -14.421 1.00 84.38 104 GLY A O 1
ATOM 868 N N . SER A 1 105 ? 6.844 -15.121 -14.285 1.00 84.88 105 SER A N 1
ATOM 869 C CA . SER A 1 105 ? 6.296 -16.051 -15.289 1.00 84.88 105 SER A CA 1
ATOM 870 C C . SER A 1 105 ? 6.927 -15.897 -16.682 1.00 84.88 105 SER A C 1
ATOM 872 O O . SER A 1 105 ? 7.055 -16.875 -17.421 1.00 84.88 105 SER A O 1
ATOM 874 N N . TYR A 1 106 ? 7.377 -14.685 -17.028 1.00 84.19 106 TYR A N 1
ATOM 875 C CA . TYR A 1 106 ? 8.121 -14.405 -18.261 1.00 84.19 106 TYR A CA 1
ATOM 876 C C . TYR A 1 106 ? 9.639 -14.597 -18.111 1.00 84.19 106 TYR A C 1
ATOM 878 O O . TYR A 1 106 ? 10.381 -14.376 -19.070 1.00 84.19 106 TYR A O 1
ATOM 886 N N . GLY A 1 107 ? 10.118 -15.007 -16.931 1.00 78.19 107 GLY A N 1
ATOM 887 C CA . GLY A 1 107 ? 11.541 -15.166 -16.637 1.00 78.19 107 GLY A CA 1
ATOM 888 C C . GLY A 1 107 ? 12.300 -13.839 -16.573 1.00 78.19 107 GLY A C 1
ATOM 889 O O . GLY A 1 107 ? 13.503 -13.810 -16.845 1.00 78.19 107 GLY A O 1
ATOM 890 N N . ILE A 1 108 ? 11.617 -12.729 -16.261 1.00 78.81 108 ILE A N 1
ATOM 891 C CA . ILE A 1 108 ? 12.273 -11.435 -16.065 1.00 78.81 108 ILE A CA 1
ATOM 892 C C . ILE A 1 108 ? 13.121 -11.521 -14.797 1.00 78.81 108 ILE A C 1
ATOM 894 O O . ILE A 1 108 ? 12.603 -11.639 -13.693 1.00 78.81 108 ILE A O 1
ATOM 898 N N . ALA A 1 109 ? 14.434 -11.407 -14.964 1.00 70.50 109 ALA A N 1
ATOM 899 C CA . ALA A 1 109 ? 15.383 -11.290 -13.870 1.00 70.50 109 ALA A CA 1
ATOM 900 C C . ALA A 1 109 ? 16.130 -9.961 -13.985 1.00 70.50 109 ALA A C 1
ATOM 902 O O . ALA A 1 109 ? 16.590 -9.587 -15.068 1.00 70.50 109 ALA A O 1
ATOM 903 N N . ILE A 1 110 ? 16.282 -9.256 -12.865 1.00 67.81 110 ILE A N 1
ATOM 904 C CA . ILE A 1 110 ? 17.110 -8.054 -12.802 1.00 6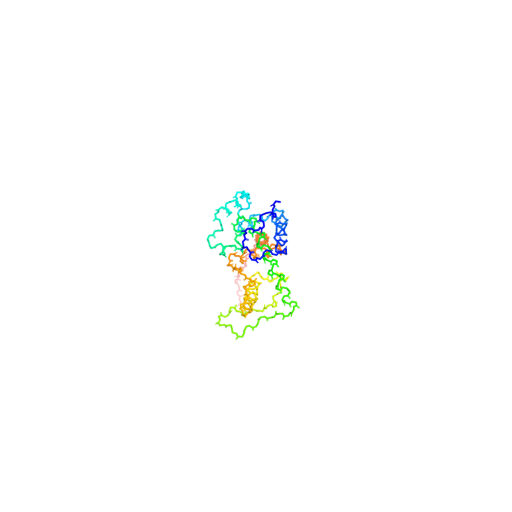7.81 110 ILE A CA 1
ATOM 905 C C . ILE A 1 110 ? 18.488 -8.444 -12.289 1.00 67.81 110 ILE A C 1
ATOM 907 O O . ILE A 1 110 ? 18.661 -8.886 -11.162 1.00 67.81 110 ILE A O 1
ATOM 911 N N . GLN A 1 111 ? 19.480 -8.293 -13.162 1.00 64.75 111 GLN A N 1
ATOM 912 C CA . GLN A 1 111 ? 20.895 -8.508 -12.866 1.00 64.75 111 GLN A CA 1
ATOM 913 C C . GLN A 1 111 ? 21.648 -7.226 -13.236 1.00 64.75 111 GLN A C 1
ATOM 915 O O . GLN A 1 111 ? 22.177 -7.104 -14.349 1.00 64.75 111 GLN A O 1
ATOM 920 N N . PRO A 1 112 ? 21.637 -6.210 -12.362 1.00 60.75 112 PRO A N 1
ATOM 921 C CA . PRO A 1 112 ? 22.224 -4.920 -12.672 1.00 60.75 112 PRO A CA 1
ATOM 922 C C . PRO A 1 112 ? 23.739 -5.075 -12.796 1.00 60.75 112 PRO A C 1
ATOM 924 O O . PRO A 1 112 ? 24.412 -5.567 -11.898 1.00 60.75 112 PRO A O 1
ATOM 927 N N . ARG A 1 113 ? 24.298 -4.636 -13.927 1.00 54.09 113 ARG A N 1
ATOM 928 C CA . ARG A 1 113 ? 25.756 -4.665 -14.171 1.00 54.09 113 ARG A CA 1
ATOM 929 C C . ARG A 1 113 ? 26.506 -3.530 -13.470 1.00 54.09 113 ARG A C 1
ATOM 931 O O . ARG A 1 113 ? 27.728 -3.559 -13.379 1.00 54.09 113 ARG A O 1
ATOM 938 N N . LEU A 1 114 ? 25.770 -2.516 -13.030 1.00 53.78 114 LEU A N 1
ATOM 939 C CA . LEU A 1 114 ? 26.241 -1.354 -12.290 1.00 53.78 114 LEU A CA 1
ATOM 940 C C . LEU A 1 114 ? 25.372 -1.254 -11.045 1.00 53.78 114 LEU A C 1
ATOM 942 O O . LEU A 1 114 ? 24.397 -0.510 -11.031 1.00 53.78 114 LEU A O 1
ATOM 946 N N . ASP A 1 115 ? 25.716 -2.030 -10.027 1.00 58.53 115 ASP A N 1
ATOM 947 C CA . ASP A 1 115 ? 25.203 -1.786 -8.691 1.00 58.53 115 ASP A CA 1
ATOM 948 C C . ASP A 1 115 ? 26.257 -1.000 -7.913 1.00 58.53 115 ASP A C 1
ATOM 950 O O . ASP A 1 115 ? 27.188 -1.566 -7.343 1.00 58.53 115 ASP A O 1
ATOM 954 N N . ARG A 1 116 ? 26.201 0.332 -8.017 1.00 50.75 116 ARG A N 1
ATOM 955 C CA . ARG A 1 116 ? 27.200 1.194 -7.369 1.00 50.75 116 ARG A CA 1
ATOM 956 C C . ARG A 1 116 ? 27.051 1.217 -5.847 1.00 50.75 116 ARG A C 1
ATOM 958 O O . ARG A 1 116 ? 28.048 1.479 -5.184 1.00 50.75 116 ARG A O 1
ATOM 965 N N . ASP A 1 117 ? 25.864 0.888 -5.334 1.00 53.25 117 ASP A N 1
ATOM 966 C CA . ASP A 1 117 ? 25.494 1.061 -3.925 1.00 53.25 117 ASP A CA 1
ATOM 967 C C . ASP A 1 117 ? 24.903 -0.213 -3.274 1.00 53.25 117 ASP A C 1
ATOM 969 O O . ASP A 1 117 ? 24.507 -0.177 -2.114 1.00 53.25 117 ASP A O 1
ATOM 973 N N . GLY A 1 118 ? 24.837 -1.346 -3.986 1.00 51.47 118 GLY A N 1
ATOM 974 C CA . GLY A 1 118 ? 24.187 -2.580 -3.508 1.00 51.47 118 GLY A CA 1
ATOM 975 C C . GLY A 1 118 ? 22.649 -2.537 -3.534 1.00 51.47 118 GLY A C 1
ATOM 976 O O . GLY A 1 118 ? 22.007 -3.394 -2.936 1.00 51.47 118 GLY A O 1
ATOM 977 N N . ILE A 1 119 ? 22.059 -1.522 -4.178 1.00 51.75 119 ILE A N 1
ATOM 978 C CA . ILE A 1 119 ? 20.625 -1.179 -4.129 1.00 51.75 119 ILE A CA 1
ATOM 979 C C . ILE A 1 119 ? 19.805 -1.992 -5.144 1.00 51.75 119 ILE A C 1
ATOM 981 O O . 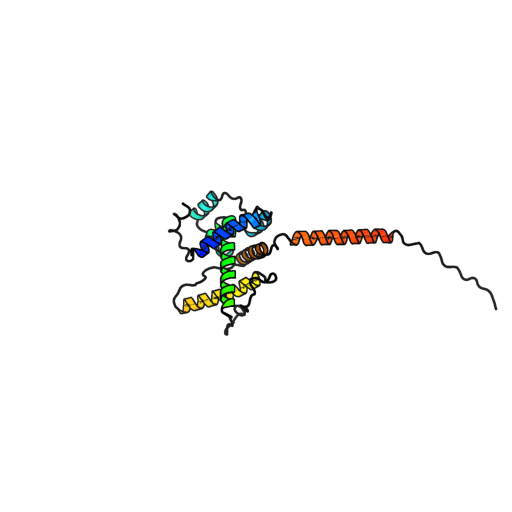ILE A 1 119 ? 18.581 -2.054 -5.046 1.00 51.75 119 ILE A O 1
ATOM 985 N N . LEU A 1 120 ? 20.448 -2.604 -6.144 1.00 52.50 120 LEU A N 1
ATOM 986 C CA . LEU A 1 120 ? 19.745 -3.205 -7.281 1.00 52.50 120 LEU A CA 1
ATOM 987 C C . LEU A 1 120 ? 19.969 -4.719 -7.416 1.00 52.50 120 LEU A C 1
ATOM 989 O O . LEU A 1 120 ? 19.271 -5.358 -8.207 1.00 52.50 120 LEU A O 1
ATOM 993 N N . THR A 1 121 ? 20.915 -5.321 -6.687 1.00 53.12 121 THR A N 1
ATOM 994 C CA . THR A 1 121 ? 21.028 -6.785 -6.620 1.00 53.12 121 THR A CA 1
ATOM 995 C C . THR A 1 121 ? 19.910 -7.383 -5.772 1.00 53.12 121 THR A C 1
ATOM 997 O O . THR A 1 121 ? 20.022 -7.492 -4.556 1.00 53.12 121 THR A O 1
ATOM 1000 N N . THR A 1 122 ? 18.842 -7.818 -6.431 1.00 56.09 122 THR A N 1
ATOM 1001 C CA . THR A 1 122 ? 17.820 -8.693 -5.853 1.00 56.09 122 THR A CA 1
ATOM 1002 C C . THR A 1 122 ? 17.424 -9.744 -6.878 1.00 56.09 122 THR A C 1
ATOM 1004 O O . THR A 1 122 ? 17.253 -9.441 -8.061 1.00 56.09 122 THR A O 1
ATOM 1007 N N . ASP A 1 123 ? 17.304 -10.994 -6.429 1.00 56.94 123 ASP A N 1
ATOM 1008 C CA . ASP A 1 123 ? 16.725 -12.051 -7.249 1.00 56.94 123 ASP A CA 1
ATOM 1009 C C . ASP A 1 123 ? 15.219 -11.792 -7.386 1.00 56.94 123 ASP A C 1
ATOM 1011 O O . ASP A 1 123 ? 14.477 -11.847 -6.409 1.00 56.94 123 ASP A O 1
ATOM 1015 N N . LEU A 1 124 ? 14.763 -11.497 -8.605 1.00 64.56 124 LEU A N 1
ATOM 1016 C CA . LEU A 1 124 ? 13.334 -11.346 -8.883 1.00 64.56 124 LEU A CA 1
ATOM 1017 C C . LEU A 1 124 ? 12.577 -12.681 -8.897 1.00 64.56 124 LEU A C 1
ATOM 1019 O O . LEU A 1 124 ? 11.358 -12.666 -9.037 1.00 64.56 124 LEU A O 1
ATOM 1023 N N . ASN A 1 125 ? 13.243 -13.827 -8.702 1.00 67.50 125 ASN A N 1
ATOM 1024 C CA . ASN A 1 125 ? 12.579 -15.114 -8.456 1.00 67.50 125 ASN A CA 1
ATOM 1025 C C . ASN A 1 125 ? 11.956 -15.200 -7.050 1.00 67.50 125 ASN A C 1
ATOM 1027 O O . ASN A 1 125 ? 11.920 -16.274 -6.439 1.00 67.50 125 ASN A O 1
ATOM 1031 N N . VAL A 1 126 ? 11.475 -14.075 -6.518 1.00 79.06 126 VAL A N 1
ATOM 1032 C CA . VAL A 1 126 ? 10.742 -14.052 -5.262 1.00 79.06 126 VAL A CA 1
ATOM 1033 C C . VAL A 1 126 ? 9.458 -14.859 -5.454 1.00 79.06 126 VAL A C 1
ATOM 1035 O O . VAL A 1 126 ? 8.679 -14.637 -6.383 1.00 79.06 126 VAL A O 1
ATOM 1038 N N . LYS A 1 127 ? 9.249 -15.858 -4.600 1.00 87.12 127 LYS A N 1
ATOM 1039 C CA . LYS A 1 127 ? 8.054 -16.699 -4.654 1.00 87.12 127 LYS A CA 1
ATOM 1040 C C . LYS A 1 127 ? 6.940 -15.987 -3.901 1.00 87.12 127 LYS A C 1
ATOM 1042 O O . LYS A 1 127 ? 6.701 -16.280 -2.739 1.00 87.12 127 LYS A O 1
ATOM 1047 N N . VAL A 1 128 ? 6.256 -15.057 -4.563 1.00 89.38 128 VAL A N 1
ATOM 1048 C CA . VAL A 1 128 ? 5.260 -14.166 -3.929 1.00 89.38 128 VAL A CA 1
ATOM 1049 C C . VAL A 1 128 ? 4.112 -14.885 -3.198 1.00 89.38 128 VAL A C 1
ATOM 1051 O O . VAL A 1 128 ? 3.454 -14.277 -2.359 1.00 89.38 128 VAL A O 1
ATOM 1054 N N . TYR A 1 129 ? 3.876 -16.168 -3.495 1.00 90.25 129 TYR A N 1
ATOM 1055 C CA . TYR A 1 129 ? 2.873 -17.017 -2.836 1.00 90.25 129 TYR A CA 1
ATOM 1056 C C . TYR A 1 129 ? 3.458 -18.041 -1.844 1.00 90.25 129 TYR A C 1
ATOM 1058 O O . TYR A 1 129 ? 2.707 -18.851 -1.298 1.00 90.25 129 TYR A O 1
ATOM 1066 N N . ASP A 1 130 ? 4.779 -18.072 -1.633 1.00 91.56 130 ASP A N 1
ATOM 1067 C CA . ASP A 1 130 ? 5.384 -18.925 -0.606 1.00 91.56 130 ASP A CA 1
ATOM 1068 C C . ASP A 1 130 ? 5.044 -18.356 0.780 1.00 91.56 130 ASP A C 1
ATOM 1070 O O . ASP A 1 130 ? 5.310 -17.182 1.041 1.00 91.56 130 ASP A O 1
ATOM 1074 N N . PRO A 1 131 ? 4.482 -19.161 1.699 1.00 89.25 131 PRO A N 1
ATOM 1075 C CA . PRO A 1 131 ? 4.082 -18.681 3.019 1.00 89.25 131 PRO A CA 1
ATOM 1076 C C . PRO A 1 131 ? 5.249 -18.188 3.887 1.00 89.25 131 PRO A C 1
ATOM 1078 O O . PRO A 1 131 ? 4.993 -17.565 4.919 1.00 89.25 131 PRO A O 1
ATOM 1081 N N . ASN A 1 132 ? 6.499 -18.489 3.517 1.00 91.31 132 ASN A N 1
ATOM 1082 C CA . ASN A 1 132 ? 7.693 -18.042 4.235 1.00 91.31 132 ASN A CA 1
ATOM 1083 C C . ASN A 1 132 ? 8.325 -16.781 3.639 1.00 91.31 132 ASN A C 1
ATOM 1085 O O . ASN A 1 132 ? 9.224 -16.227 4.266 1.00 91.31 132 ASN A O 1
ATOM 1089 N N . THR A 1 133 ? 7.895 -16.352 2.451 1.00 92.19 133 THR A N 1
ATOM 1090 C CA . THR A 1 133 ? 8.392 -15.116 1.848 1.00 92.19 133 THR A CA 1
ATOM 1091 C C . THR A 1 133 ? 7.859 -13.926 2.632 1.00 92.19 133 THR A C 1
ATOM 1093 O O . THR A 1 133 ? 6.663 -13.861 2.917 1.00 92.19 133 THR A O 1
ATOM 1096 N N . THR A 1 134 ? 8.739 -12.997 3.001 1.00 93.56 134 THR A N 1
ATOM 1097 C CA . THR A 1 134 ? 8.344 -11.812 3.770 1.00 93.56 134 THR A CA 1
ATOM 1098 C C . THR A 1 134 ? 7.962 -10.651 2.857 1.00 93.56 134 THR A C 1
ATOM 1100 O O . THR A 1 134 ? 8.314 -10.605 1.674 1.00 93.56 134 THR A O 1
ATOM 1103 N N . MET A 1 135 ? 7.240 -9.670 3.404 1.00 95.06 135 MET A N 1
ATOM 1104 C CA . MET A 1 135 ? 6.893 -8.480 2.628 1.00 95.06 135 MET A CA 1
ATOM 1105 C C . MET A 1 13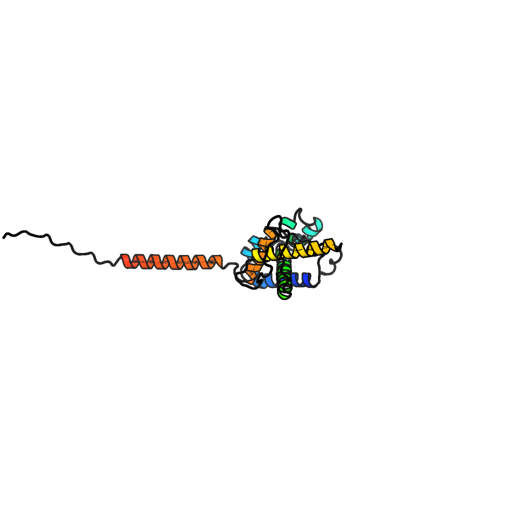5 ? 8.130 -7.638 2.294 1.00 95.06 135 MET A C 1
ATOM 1107 O O . MET A 1 135 ? 8.149 -6.985 1.258 1.00 95.06 135 MET A O 1
ATOM 1111 N N . GLU A 1 136 ? 9.171 -7.664 3.125 1.00 91.81 136 GLU A N 1
ATOM 1112 C CA . GLU A 1 136 ? 10.441 -6.991 2.848 1.00 91.81 136 GLU A CA 1
ATOM 1113 C C . GLU A 1 136 ? 11.111 -7.577 1.600 1.00 91.81 136 GLU A C 1
ATOM 1115 O O . GLU A 1 136 ? 11.467 -6.823 0.699 1.00 91.81 136 GLU A O 1
ATOM 1120 N N . GLU A 1 137 ? 11.177 -8.910 1.482 1.00 91.00 137 GLU A N 1
ATOM 1121 C CA . GLU A 1 137 ? 11.720 -9.576 0.287 1.00 91.00 137 GLU A CA 1
ATOM 1122 C C . GLU A 1 137 ? 10.935 -9.198 -0.981 1.00 91.00 137 GLU A C 1
ATOM 1124 O O . GLU A 1 137 ? 11.510 -8.935 -2.040 1.00 91.00 137 GLU A O 1
ATOM 1129 N N . ILE A 1 138 ? 9.604 -9.126 -0.875 1.00 93.81 138 ILE A N 1
ATOM 1130 C CA . ILE A 1 138 ? 8.723 -8.712 -1.976 1.00 93.81 138 ILE A CA 1
ATOM 1131 C C . ILE A 1 138 ? 8.930 -7.228 -2.314 1.00 93.81 138 ILE A C 1
ATOM 1133 O O . ILE A 1 138 ? 8.962 -6.861 -3.492 1.00 93.81 138 ILE A O 1
ATOM 1137 N N . ALA A 1 139 ? 9.067 -6.365 -1.306 1.00 92.12 139 ALA A N 1
ATOM 1138 C CA . ALA A 1 139 ? 9.272 -4.933 -1.487 1.00 92.12 139 ALA A CA 1
ATOM 1139 C C . ALA A 1 139 ? 10.622 -4.640 -2.154 1.00 92.12 139 ALA A C 1
ATOM 1141 O O . ALA A 1 139 ? 10.663 -3.833 -3.082 1.00 92.12 139 ALA A O 1
ATOM 1142 N N . ASP A 1 140 ? 11.691 -5.334 -1.760 1.00 88.31 140 ASP A N 1
ATOM 1143 C CA . ASP A 1 140 ? 13.016 -5.203 -2.372 1.00 88.31 140 ASP A CA 1
ATOM 1144 C C . ASP A 1 140 ? 12.985 -5.610 -3.854 1.00 88.31 140 ASP A C 1
ATOM 1146 O O . ASP A 1 140 ? 13.438 -4.859 -4.728 1.00 88.31 140 ASP A O 1
ATOM 1150 N N . ALA A 1 141 ? 12.345 -6.744 -4.171 1.00 89.12 141 ALA A N 1
ATOM 1151 C CA . ALA A 1 141 ? 12.146 -7.185 -5.553 1.00 89.12 141 ALA A CA 1
ATOM 1152 C C . ALA A 1 141 ? 11.336 -6.168 -6.367 1.00 89.12 141 ALA A C 1
ATOM 1154 O O . ALA A 1 141 ? 11.688 -5.823 -7.502 1.00 89.12 141 ALA A O 1
ATOM 1155 N N . TRP A 1 142 ? 10.270 -5.630 -5.777 1.00 92.50 142 TRP A N 1
ATOM 1156 C CA . TRP A 1 142 ? 9.443 -4.622 -6.421 1.00 92.50 142 TRP A CA 1
ATOM 1157 C C . TRP A 1 142 ? 10.177 -3.302 -6.665 1.00 92.50 142 TRP A C 1
ATOM 1159 O O . TRP A 1 142 ? 10.039 -2.702 -7.735 1.00 92.50 142 TRP A O 1
ATOM 1169 N N . LEU A 1 143 ? 10.974 -2.838 -5.703 1.00 89.56 143 LEU A N 1
ATOM 1170 C CA . LEU A 1 143 ? 11.764 -1.615 -5.832 1.00 89.56 143 LEU A CA 1
ATOM 1171 C C . LEU A 1 143 ? 12.813 -1.748 -6.936 1.00 89.56 143 LEU A C 1
ATOM 1173 O O . LEU A 1 143 ? 12.991 -0.808 -7.713 1.00 89.56 143 LEU A O 1
ATOM 1177 N N . ALA A 1 144 ? 13.464 -2.906 -7.063 1.00 85.88 144 ALA A N 1
ATOM 1178 C CA . ALA A 1 144 ? 14.380 -3.167 -8.171 1.00 85.88 144 ALA A CA 1
ATOM 1179 C C . ALA A 1 144 ? 13.645 -3.141 -9.527 1.00 85.88 144 ALA A C 1
ATOM 1181 O O . ALA A 1 144 ? 14.085 -2.467 -10.467 1.00 85.88 144 ALA A O 1
ATOM 1182 N N . LEU A 1 145 ? 12.492 -3.819 -9.621 1.00 88.25 145 LEU A N 1
ATOM 1183 C CA . LEU A 1 145 ? 11.694 -3.888 -10.850 1.00 88.25 145 LEU A CA 1
ATOM 1184 C C . LEU A 1 145 ? 11.138 -2.533 -11.283 1.00 88.25 145 LEU A C 1
ATOM 1186 O O . LEU A 1 145 ? 11.342 -2.110 -12.424 1.00 88.25 145 LEU A O 1
ATOM 1190 N N . SER A 1 146 ? 10.475 -1.826 -10.375 1.00 90.00 146 SER A N 1
ATOM 1191 C CA . SER A 1 146 ? 9.897 -0.507 -10.644 1.00 90.00 146 SER A CA 1
ATOM 1192 C C . SER A 1 146 ? 10.958 0.523 -11.047 1.00 90.00 146 SER A C 1
ATOM 1194 O O . SER A 1 146 ? 10.735 1.291 -11.986 1.00 90.00 146 SER A O 1
ATOM 1196 N N . GLN A 1 147 ? 12.148 0.505 -10.434 1.00 87.81 147 GLN A N 1
ATOM 1197 C CA . GLN A 1 147 ? 13.256 1.382 -10.831 1.00 87.81 147 GLN A CA 1
ATOM 1198 C C . GLN A 1 147 ? 13.766 1.091 -12.245 1.00 87.81 147 GLN A C 1
ATOM 1200 O O . GLN A 1 147 ? 14.040 2.033 -13.003 1.00 87.81 147 GLN A O 1
ATOM 1205 N N . ALA A 1 148 ? 13.881 -0.186 -12.623 1.00 87.69 148 ALA A N 1
ATOM 1206 C CA . ALA A 1 148 ? 14.257 -0.569 -13.980 1.00 87.69 148 ALA A CA 1
ATOM 1207 C C . ALA A 1 148 ? 13.206 -0.098 -14.999 1.00 87.69 148 ALA A C 1
ATOM 1209 O O . ALA A 1 148 ? 13.562 0.561 -15.979 1.00 87.69 148 ALA A O 1
ATOM 1210 N N . LEU A 1 149 ? 11.919 -0.339 -14.725 1.00 89.88 149 LEU A N 1
ATOM 1211 C CA . LEU A 1 149 ? 10.805 0.101 -15.574 1.00 89.88 149 LEU A CA 1
ATOM 1212 C C . LEU A 1 149 ? 10.767 1.627 -15.733 1.00 89.88 149 LEU A C 1
ATOM 1214 O O . LEU A 1 149 ? 10.685 2.132 -16.853 1.00 89.88 149 LEU A O 1
ATOM 1218 N N . ASN A 1 150 ? 10.903 2.373 -14.635 1.00 91.88 150 ASN A N 1
ATOM 1219 C CA . ASN A 1 150 ? 10.961 3.835 -14.668 1.00 91.88 150 ASN A CA 1
ATOM 1220 C C . ASN A 1 150 ? 12.162 4.336 -15.476 1.00 91.88 150 ASN A C 1
ATOM 1222 O O . ASN A 1 150 ? 12.033 5.243 -16.297 1.00 91.88 150 ASN A O 1
ATOM 1226 N N . SER A 1 151 ? 13.333 3.720 -15.302 1.00 90.31 151 SER A N 1
ATOM 1227 C CA . SER A 1 151 ? 14.536 4.093 -16.054 1.00 90.31 151 SER A CA 1
ATOM 1228 C C . SER A 1 151 ? 14.390 3.828 -17.554 1.00 90.31 151 SER A C 1
ATOM 1230 O O . SER A 1 151 ? 14.780 4.675 -18.359 1.00 90.31 151 SER A O 1
ATOM 1232 N N . MET A 1 152 ? 13.780 2.701 -17.938 1.00 90.81 152 MET A N 1
ATOM 1233 C CA . MET A 1 152 ? 13.452 2.401 -19.336 1.00 90.81 152 MET A CA 1
ATOM 1234 C C . MET A 1 152 ? 12.467 3.422 -19.913 1.00 90.81 152 MET A C 1
ATOM 1236 O O . MET A 1 152 ? 12.687 3.928 -21.014 1.00 90.81 152 MET A O 1
ATOM 1240 N N . ASN A 1 153 ? 11.427 3.785 -19.158 1.00 93.12 153 ASN A N 1
ATOM 1241 C CA . ASN A 1 153 ? 10.468 4.805 -19.574 1.00 93.12 153 ASN A CA 1
ATOM 1242 C C . ASN A 1 153 ? 11.122 6.164 -19.808 1.00 93.12 153 ASN A C 1
ATOM 1244 O O . ASN A 1 153 ? 10.945 6.750 -20.878 1.00 93.12 153 ASN A O 1
ATOM 1248 N N . ARG A 1 154 ? 11.945 6.633 -18.864 1.00 93.50 154 ARG A N 1
ATOM 1249 C CA . ARG A 1 154 ? 12.673 7.900 -19.017 1.00 93.50 154 ARG A CA 1
ATOM 1250 C C . ARG A 1 154 ? 13.611 7.887 -20.221 1.00 93.50 154 ARG A C 1
ATOM 1252 O O . ARG A 1 154 ? 13.692 8.888 -20.927 1.00 93.50 154 ARG A O 1
ATOM 1259 N N . ALA A 1 155 ? 14.273 6.761 -20.502 1.00 94.06 155 ALA A N 1
ATOM 1260 C CA . ALA A 1 155 ? 15.119 6.614 -21.690 1.00 94.06 155 ALA A CA 1
ATOM 1261 C C . ALA A 1 155 ? 14.326 6.719 -23.008 1.00 94.06 155 ALA A C 1
ATOM 1263 O O . ALA A 1 155 ? 14.869 7.166 -24.017 1.00 94.06 155 ALA A O 1
ATOM 1264 N N . MET A 1 156 ? 13.040 6.358 -22.994 1.00 96.44 156 MET A N 1
ATOM 1265 C CA . MET A 1 156 ? 12.114 6.537 -24.118 1.00 96.44 156 MET A CA 1
ATOM 1266 C C . MET A 1 156 ? 11.429 7.917 -24.136 1.00 96.44 156 MET A C 1
ATOM 1268 O O . MET A 1 156 ? 10.603 8.172 -25.010 1.00 96.44 156 MET A O 1
ATOM 1272 N N . GLY A 1 157 ? 11.743 8.812 -23.191 1.00 93.88 157 GLY A N 1
ATOM 1273 C CA . GLY A 1 157 ? 11.088 10.118 -23.056 1.00 93.88 157 GLY A CA 1
ATOM 1274 C C . GLY A 1 157 ? 9.667 10.053 -22.482 1.00 93.88 157 GLY A C 1
ATOM 1275 O O . GLY A 1 157 ? 8.903 11.005 -22.638 1.00 93.88 157 GLY A O 1
ATOM 1276 N N . LEU A 1 158 ? 9.302 8.941 -21.841 1.00 94.44 158 LEU A N 1
ATOM 1277 C CA . LEU A 1 158 ? 8.014 8.740 -21.181 1.00 94.44 158 LEU A CA 1
ATOM 1278 C C . LEU A 1 158 ? 8.116 9.044 -19.676 1.00 94.44 158 LEU A C 1
ATOM 1280 O O . LEU A 1 158 ? 9.197 8.907 -19.095 1.00 94.44 158 LEU A O 1
ATOM 1284 N N . PRO A 1 159 ? 7.006 9.441 -19.025 1.00 90.44 159 PRO A N 1
ATOM 1285 C CA . PRO A 1 159 ? 6.964 9.582 -17.573 1.00 90.44 159 PRO A CA 1
ATOM 1286 C C . PRO A 1 159 ? 7.156 8.231 -16.872 1.00 90.44 159 PRO A C 1
ATOM 1288 O O . PRO A 1 159 ? 6.963 7.168 -17.469 1.00 90.44 159 PRO A O 1
ATOM 1291 N N . ASP A 1 160 ? 7.501 8.278 -15.588 1.00 90.44 160 ASP A N 1
ATOM 1292 C CA . ASP A 1 160 ? 7.660 7.086 -14.755 1.00 90.44 160 ASP A CA 1
ATOM 1293 C C . ASP A 1 160 ? 6.379 6.228 -14.757 1.00 90.44 160 ASP A C 1
ATOM 1295 O O . ASP A 1 160 ? 5.264 6.728 -14.582 1.00 90.44 160 ASP A O 1
ATOM 1299 N N . LEU A 1 161 ? 6.548 4.917 -14.961 1.00 87.5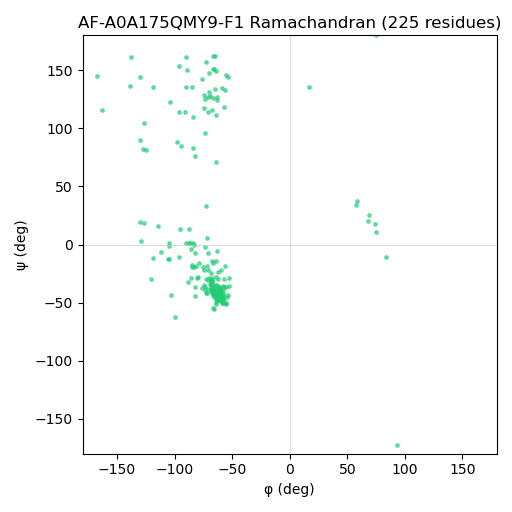0 161 LEU A N 1
ATOM 1300 C CA . LEU A 1 161 ? 5.471 3.922 -14.865 1.00 87.50 161 LEU A CA 1
ATOM 1301 C C . LEU A 1 161 ? 4.998 3.766 -13.418 1.00 87.50 161 LEU A C 1
ATOM 1303 O O . LEU A 1 161 ? 3.843 3.471 -13.163 1.00 87.50 161 LEU A O 1
ATOM 1307 N N . TYR A 1 162 ? 5.881 3.962 -12.455 1.00 91.19 162 TYR A N 1
ATOM 1308 C CA . TYR A 1 162 ? 5.573 3.794 -11.049 1.00 91.19 162 TYR A CA 1
ATOM 1309 C C . TYR A 1 162 ? 6.046 5.035 -10.286 1.00 91.19 162 TYR A C 1
ATOM 1311 O O . TYR A 1 162 ? 7.204 5.094 -9.875 1.00 91.19 162 TYR A O 1
ATOM 1319 N N . PRO A 1 163 ? 5.189 6.060 -10.131 1.00 87.00 163 PRO A N 1
ATOM 1320 C CA . PRO A 1 163 ? 5.550 7.316 -9.472 1.00 87.00 163 PRO A CA 1
ATOM 1321 C C . PRO A 1 163 ? 5.345 7.286 -7.944 1.00 87.00 163 PRO A C 1
ATOM 1323 O O . PRO A 1 163 ? 5.319 8.340 -7.311 1.00 87.00 163 PRO A O 1
ATOM 1326 N N . PHE A 1 164 ? 5.140 6.107 -7.348 1.00 89.31 164 PHE A N 1
ATOM 1327 C CA . PHE A 1 164 ? 4.839 5.961 -5.924 1.00 89.31 164 PHE A CA 1
ATOM 1328 C C . PHE A 1 164 ? 6.109 5.821 -5.084 1.00 89.31 164 PHE A C 1
ATOM 1330 O O . PHE A 1 164 ? 7.108 5.250 -5.525 1.00 89.31 164 PHE A O 1
ATOM 1337 N N . VAL A 1 165 ? 6.037 6.288 -3.839 1.00 88.44 165 VAL A N 1
ATOM 1338 C CA . VAL A 1 165 ? 7.099 6.137 -2.841 1.00 88.44 165 VAL A CA 1
ATOM 1339 C C . VAL A 1 165 ? 6.683 5.045 -1.861 1.00 88.44 165 VAL A C 1
ATOM 1341 O O . VAL A 1 165 ? 5.628 5.141 -1.241 1.00 88.44 165 VAL A O 1
ATOM 1344 N N . LEU A 1 166 ? 7.502 4.001 -1.716 1.00 93.00 166 LEU A N 1
ATOM 1345 C CA . LEU A 1 166 ? 7.334 3.007 -0.655 1.00 93.00 166 LEU A CA 1
ATOM 1346 C C . LEU A 1 166 ? 8.210 3.391 0.531 1.00 93.00 166 LEU A C 1
ATOM 1348 O O . LEU A 1 166 ? 9.350 2.945 0.647 1.00 93.00 166 LEU A O 1
ATOM 1352 N N . SER A 1 167 ? 7.689 4.263 1.392 1.00 95.44 167 SER A N 1
ATOM 1353 C CA . SER A 1 167 ? 8.359 4.589 2.649 1.00 95.44 167 SER A CA 1
ATOM 1354 C C . SER A 1 167 ? 8.390 3.368 3.583 1.00 95.44 167 SER A C 1
ATOM 1356 O O . SER A 1 167 ? 7.569 2.457 3.429 1.00 95.44 167 SER A O 1
ATOM 1358 N N . PRO A 1 168 ? 9.260 3.350 4.610 1.00 96.25 168 PRO A N 1
ATOM 1359 C CA . PRO A 1 168 ? 9.240 2.297 5.627 1.00 96.25 168 PRO A CA 1
ATOM 1360 C C . PRO A 1 168 ? 7.857 2.102 6.269 1.00 96.25 168 PRO A C 1
ATOM 1362 O O . PRO A 1 168 ? 7.448 0.974 6.529 1.00 96.25 168 PRO A O 1
ATOM 1365 N N . THR A 1 169 ? 7.102 3.189 6.464 1.00 97.69 169 THR A N 1
ATOM 1366 C CA . THR A 1 169 ? 5.724 3.142 6.974 1.00 97.69 169 THR A CA 1
ATOM 1367 C C . THR A 1 169 ? 4.794 2.407 6.012 1.00 97.69 169 THR A C 1
ATOM 1369 O O . THR A 1 169 ? 4.038 1.534 6.434 1.00 97.69 169 THR A O 1
ATOM 1372 N N . VAL A 1 170 ? 4.862 2.721 4.714 1.00 97.94 170 VAL A N 1
ATOM 1373 C CA . VAL A 1 170 ? 4.038 2.059 3.692 1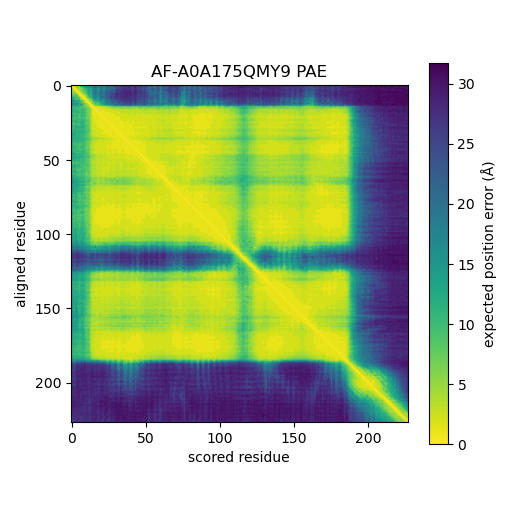.00 97.94 170 VAL A CA 1
ATOM 1374 C C . VAL A 1 170 ? 4.413 0.581 3.564 1.00 97.94 170 VAL A C 1
ATOM 1376 O O . VAL A 1 170 ? 3.520 -0.257 3.475 1.00 97.94 170 VAL A O 1
ATOM 1379 N N . VAL A 1 171 ? 5.703 0.230 3.628 1.00 97.81 171 VAL A N 1
ATOM 1380 C CA . VAL A 1 171 ? 6.149 -1.177 3.649 1.00 97.81 171 VAL A CA 1
ATOM 1381 C C . VAL A 1 171 ? 5.600 -1.909 4.875 1.00 97.81 171 VAL A C 1
ATOM 1383 O O . VAL A 1 171 ? 5.095 -3.018 4.732 1.00 97.81 171 VAL A O 1
ATOM 1386 N N . GLY A 1 172 ? 5.586 -1.277 6.054 1.00 98.19 172 GLY A N 1
ATOM 1387 C CA . GLY A 1 172 ? 4.954 -1.846 7.249 1.00 98.19 172 GLY A CA 1
ATOM 1388 C C . GLY A 1 172 ? 3.450 -2.104 7.076 1.00 98.19 172 GLY A C 1
ATOM 1389 O O . GLY A 1 172 ? 2.951 -3.159 7.470 1.00 98.19 172 GLY A O 1
ATOM 1390 N N . LYS A 1 173 ? 2.727 -1.186 6.422 1.00 98.62 173 LYS A N 1
ATOM 1391 C CA . LYS A 1 173 ? 1.301 -1.363 6.086 1.00 98.62 173 LYS A CA 1
ATOM 1392 C C . LYS A 1 173 ? 1.079 -2.493 5.076 1.00 98.62 173 LYS A C 1
ATOM 1394 O O . LYS A 1 173 ? 0.175 -3.307 5.258 1.00 98.62 173 LYS A O 1
ATOM 1399 N N . LEU A 1 174 ? 1.924 -2.586 4.046 1.00 98.62 174 LEU A N 1
ATOM 1400 C CA . LEU A 1 174 ? 1.929 -3.715 3.109 1.00 98.62 174 LEU A CA 1
ATOM 1401 C C . LEU A 1 174 ? 2.203 -5.034 3.846 1.00 98.62 174 LEU A C 1
ATOM 1403 O O . LEU A 1 174 ? 1.545 -6.032 3.565 1.00 98.62 174 LEU A O 1
ATOM 1407 N N . GLY A 1 175 ? 3.111 -5.022 4.827 1.00 98.06 175 GLY A N 1
ATOM 1408 C CA . GLY A 1 175 ? 3.438 -6.171 5.671 1.00 98.06 175 GLY A CA 1
ATOM 1409 C C . GLY A 1 175 ? 2.245 -6.647 6.489 1.00 98.06 175 GLY A C 1
ATOM 1410 O O . GLY A 1 175 ? 1.954 -7.840 6.508 1.00 98.06 175 GLY A O 1
ATOM 1411 N N . PHE A 1 176 ? 1.476 -5.720 7.067 1.00 98.56 176 PHE A N 1
ATOM 1412 C CA . PHE A 1 176 ? 0.224 -6.064 7.742 1.00 98.56 176 PHE A CA 1
ATOM 1413 C C . PHE A 1 176 ? -0.762 -6.766 6.802 1.00 98.56 176 PHE A C 1
ATOM 1415 O O . PHE A 1 176 ? -1.336 -7.786 7.176 1.00 98.56 176 PHE A O 1
ATOM 1422 N N . ILE A 1 177 ? -0.959 -6.253 5.581 1.00 98.38 177 ILE A N 1
ATOM 1423 C CA . ILE A 1 177 ? -1.855 -6.885 4.599 1.00 98.38 177 ILE A CA 1
ATOM 1424 C C . ILE A 1 177 ? -1.339 -8.268 4.209 1.00 98.38 177 ILE A C 1
ATOM 1426 O O . ILE A 1 177 ? -2.116 -9.222 4.160 1.00 98.38 177 ILE A O 1
ATOM 1430 N N . HIS A 1 178 ? -0.033 -8.386 3.982 1.00 97.94 178 HIS A N 1
ATOM 1431 C CA . HIS A 1 178 ? 0.620 -9.645 3.662 1.00 97.94 178 HIS A CA 1
ATOM 1432 C C . HIS A 1 178 ? 0.420 -10.687 4.779 1.00 97.94 178 HIS A C 1
ATOM 1434 O O . HIS A 1 178 ? 0.032 -11.822 4.509 1.00 97.94 178 HIS A O 1
ATOM 1440 N N . ASP A 1 179 ? 0.583 -10.306 6.044 1.00 96.88 179 ASP A N 1
ATOM 1441 C CA . ASP A 1 179 ? 0.310 -11.185 7.183 1.00 96.88 179 ASP A CA 1
ATOM 1442 C C . ASP A 1 179 ? -1.176 -11.497 7.353 1.00 96.88 179 ASP A C 1
ATOM 1444 O O . ASP A 1 179 ? -1.527 -12.612 7.747 1.00 96.88 179 ASP A O 1
ATOM 1448 N N . LEU A 1 180 ? -2.056 -10.542 7.044 1.00 96.94 180 LEU A N 1
ATOM 1449 C CA . LEU A 1 180 ? -3.503 -10.715 7.132 1.00 96.94 180 LEU A CA 1
ATOM 1450 C C . LEU A 1 180 ? -3.978 -11.796 6.157 1.00 96.94 180 LEU A C 1
ATOM 1452 O O . LEU A 1 180 ? -4.710 -12.699 6.562 1.00 96.94 180 LEU A O 1
ATOM 1456 N N . VAL A 1 181 ? -3.513 -11.763 4.902 1.00 95.75 181 VAL A N 1
ATOM 1457 C CA . VAL A 1 181 ? -3.883 -12.775 3.895 1.00 95.75 181 VAL A CA 1
ATOM 1458 C C . VAL A 1 181 ? -3.302 -14.160 4.192 1.00 95.75 181 VAL A C 1
ATOM 1460 O O . VAL A 1 181 ? -3.892 -15.162 3.797 1.00 95.75 181 VAL A O 1
ATOM 1463 N N . HIS A 1 182 ? -2.196 -14.233 4.936 1.00 94.75 182 HIS A N 1
ATOM 1464 C CA . HIS A 1 182 ? -1.610 -15.494 5.407 1.00 94.75 182 HIS A CA 1
ATOM 1465 C C . HIS A 1 182 ? -2.141 -15.939 6.780 1.00 94.75 182 HIS A C 1
ATOM 1467 O O . HIS A 1 182 ? -1.706 -16.962 7.310 1.00 94.75 182 HIS A O 1
ATOM 1473 N N . GLY A 1 183 ? -3.067 -15.182 7.377 1.00 94.19 183 GLY A N 1
ATOM 1474 C CA . GLY A 1 183 ? -3.656 -15.486 8.679 1.00 94.19 183 GLY A CA 1
ATOM 1475 C C . GLY A 1 183 ? -2.687 -15.372 9.858 1.00 94.19 183 GLY A C 1
ATOM 1476 O O . GLY A 1 183 ? -2.953 -15.960 10.902 1.00 94.19 183 GLY A O 1
ATOM 1477 N N . ARG A 1 184 ? -1.569 -14.649 9.716 1.00 94.19 184 ARG A N 1
ATOM 1478 C CA . ARG A 1 184 ? -0.525 -14.502 10.750 1.00 94.19 184 ARG A CA 1
ATOM 1479 C C . ARG A 1 184 ? -0.820 -13.385 11.755 1.00 94.19 184 ARG A C 1
ATOM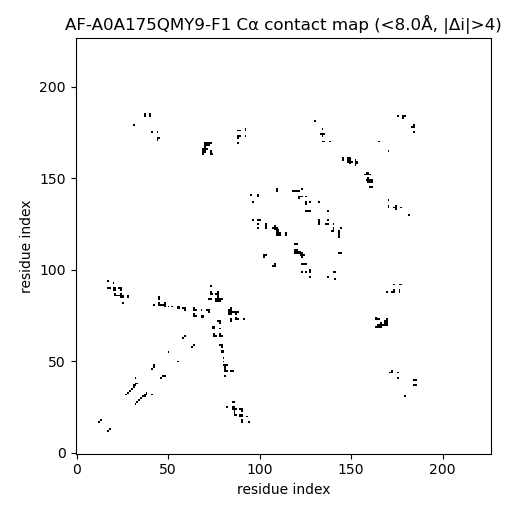 1481 O O . ARG A 1 184 ? -0.295 -13.404 12.870 1.00 94.19 184 ARG A O 1
ATOM 1488 N N . VAL A 1 185 ? -1.696 -12.441 11.406 1.00 93.56 185 VAL A N 1
ATOM 1489 C CA . VAL A 1 185 ? -2.120 -11.367 12.319 1.00 93.56 185 VAL A 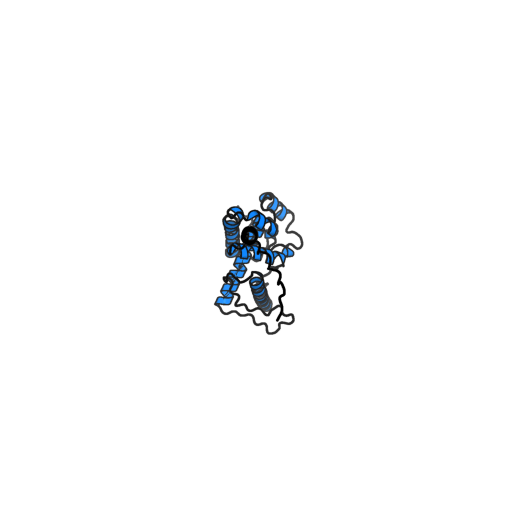CA 1
ATOM 1490 C C . VAL A 1 185 ? -2.843 -11.971 13.527 1.00 93.56 185 VAL A C 1
ATOM 1492 O O . VAL A 1 185 ? -3.776 -12.755 13.386 1.00 93.56 185 VAL A O 1
ATOM 1495 N N . GLY A 1 186 ? -2.394 -11.623 14.735 1.00 78.12 186 GLY A N 1
ATOM 1496 C CA . GLY A 1 186 ? -2.973 -12.111 15.993 1.00 78.12 186 GLY A CA 1
ATOM 1497 C C . GLY A 1 186 ? -2.469 -13.482 16.473 1.00 78.12 186 GLY A C 1
ATOM 1498 O O . GLY A 1 186 ? -2.689 -13.819 17.636 1.00 78.12 186 GLY A O 1
ATOM 1499 N N . GLN A 1 187 ? -1.725 -14.247 15.662 1.00 67.62 187 GLN A N 1
ATOM 1500 C C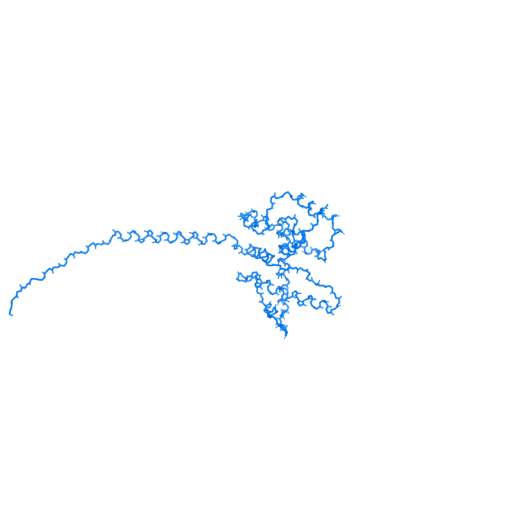A . GLN A 1 187 ? -1.213 -15.569 16.071 1.00 67.62 187 GLN A CA 1
ATOM 1501 C C . GLN A 1 187 ? -0.036 -15.510 17.062 1.00 67.62 187 GLN A C 1
ATOM 1503 O O . GLN A 1 187 ? 0.182 -16.453 17.830 1.00 67.62 187 GLN A O 1
ATOM 1508 N N . ASN A 1 188 ? 0.689 -14.388 17.118 1.00 51.09 188 ASN A N 1
ATOM 1509 C CA . ASN A 1 188 ? 1.778 -14.200 18.086 1.00 51.09 188 ASN A CA 1
ATOM 1510 C C . ASN A 1 188 ? 1.290 -14.125 19.545 1.00 51.09 188 ASN A C 1
ATOM 1512 O O . ASN A 1 188 ? 2.085 -14.331 20.460 1.00 51.09 188 ASN A O 1
ATOM 1516 N N . SER A 1 189 ? -0.007 -13.903 19.775 1.00 44.53 189 SER A N 1
ATOM 1517 C CA . SER A 1 189 ? -0.594 -13.878 21.120 1.00 44.53 189 SER A CA 1
ATOM 1518 C C . SER A 1 189 ? -0.907 -15.287 21.650 1.00 44.53 189 SER A C 1
ATOM 1520 O O . SER A 1 189 ? -0.672 -15.569 22.822 1.00 44.53 189 SER A O 1
ATOM 1522 N N . SER A 1 190 ? -1.345 -16.218 20.791 1.00 42.44 190 SER A N 1
ATOM 1523 C CA . SER A 1 190 ? -1.718 -17.587 21.196 1.00 42.44 190 SER A CA 1
ATOM 1524 C C . SER A 1 190 ? -0.523 -18.532 21.372 1.00 42.44 190 SER A C 1
ATOM 1526 O O . SER A 1 190 ? -0.562 -19.450 22.196 1.00 42.44 190 SER A O 1
ATOM 1528 N N . ALA A 1 191 ? 0.574 -18.313 20.638 1.00 42.38 191 ALA A N 1
ATOM 1529 C CA . ALA A 1 191 ? 1.791 -19.119 20.787 1.00 42.38 191 ALA A CA 1
ATOM 1530 C C . ALA A 1 191 ? 2.484 -18.891 22.149 1.00 42.38 191 ALA A C 1
ATOM 1532 O O . ALA A 1 191 ? 3.069 -19.821 22.707 1.00 42.38 191 ALA A O 1
ATOM 1533 N N . GLY A 1 192 ? 2.373 -17.680 22.715 1.00 38.78 192 GLY A N 1
ATOM 1534 C CA . GLY A 1 192 ? 2.890 -17.343 24.047 1.00 38.78 192 GLY A CA 1
ATOM 1535 C C . GLY A 1 192 ? 2.081 -17.963 25.192 1.00 38.78 192 GLY A C 1
ATOM 1536 O O . GLY A 1 192 ? 2.664 -18.509 26.129 1.00 38.78 192 GLY A O 1
ATOM 1537 N N . GLU A 1 193 ? 0.747 -17.961 25.095 1.00 43.88 193 GLU A N 1
ATOM 1538 C CA . GLU A 1 193 ? -0.136 -18.554 26.114 1.00 43.88 193 GLU A CA 1
ATOM 1539 C C . GLU A 1 193 ? -0.022 -20.081 26.174 1.00 43.88 193 GLU A C 1
ATOM 1541 O O . GLU A 1 193 ? 0.048 -20.659 27.259 1.00 43.88 193 GLU A O 1
ATOM 1546 N N . THR A 1 194 ? 0.078 -20.745 25.018 1.00 48.75 194 THR A N 1
ATOM 1547 C CA . THR A 1 194 ? 0.204 -22.212 24.964 1.00 48.75 194 THR A CA 1
ATOM 1548 C C . THR A 1 194 ? 1.536 -22.682 25.564 1.00 48.75 194 THR A C 1
ATOM 1550 O O . THR A 1 194 ? 1.593 -23.705 26.248 1.00 48.75 194 THR A O 1
ATOM 1553 N N . LYS A 1 195 ? 2.609 -21.900 25.371 1.00 48.44 195 LYS A N 1
ATOM 1554 C CA . LYS A 1 195 ? 3.930 -22.177 25.946 1.00 48.44 195 LYS A CA 1
ATOM 1555 C C . LYS A 1 195 ? 3.957 -21.935 27.461 1.00 48.44 195 LYS A C 1
ATOM 1557 O O . LYS A 1 195 ? 4.449 -22.788 28.193 1.00 48.44 195 LYS A O 1
ATOM 1562 N N . GLY A 1 196 ? 3.334 -20.852 27.938 1.00 46.62 196 GLY A N 1
ATOM 1563 C CA . GLY A 1 196 ? 3.211 -20.555 29.372 1.00 46.62 196 GLY A CA 1
ATOM 1564 C C . GLY A 1 196 ? 2.363 -21.574 30.144 1.00 46.62 196 GLY A C 1
ATOM 1565 O O . GLY A 1 196 ? 2.718 -21.957 31.257 1.00 46.62 196 GLY A O 1
ATOM 1566 N N . LEU A 1 197 ? 1.282 -22.079 29.538 1.00 56.50 197 LEU A N 1
ATOM 1567 C CA . LEU A 1 197 ? 0.454 -23.149 30.110 1.00 56.50 197 LEU A CA 1
ATOM 1568 C C . LEU A 1 197 ? 1.197 -24.494 30.162 1.00 56.50 197 LEU A C 1
ATOM 1570 O O . LEU A 1 197 ? 1.079 -25.216 31.152 1.00 56.50 197 LEU A O 1
ATOM 1574 N N . SER A 1 198 ? 1.995 -24.812 29.136 1.00 57.56 198 SER A N 1
ATOM 1575 C CA . SER A 1 198 ? 2.847 -26.011 29.103 1.00 57.56 198 SER A CA 1
ATOM 1576 C C . SER A 1 198 ? 3.957 -25.955 30.158 1.00 57.56 198 SER A C 1
ATOM 1578 O O . SER A 1 198 ? 4.163 -26.921 30.891 1.00 57.56 198 SER A O 1
ATOM 1580 N N . GLU A 1 199 ? 4.645 -24.818 30.285 1.00 59.88 199 GLU A N 1
ATOM 1581 C CA . GLU A 1 199 ? 5.715 -24.617 31.272 1.00 59.88 199 GLU A CA 1
ATOM 1582 C C . GLU A 1 199 ? 5.171 -24.618 32.711 1.00 59.88 199 GLU A C 1
ATOM 1584 O O . GLU A 1 199 ? 5.778 -25.212 33.606 1.00 59.88 199 GLU A O 1
ATOM 1589 N N . ALA A 1 200 ? 3.987 -24.035 32.936 1.00 57.53 200 ALA A N 1
ATOM 1590 C CA . ALA A 1 200 ? 3.296 -24.095 34.223 1.00 57.53 200 ALA A CA 1
ATOM 1591 C C . ALA A 1 200 ? 2.848 -25.525 34.578 1.00 57.53 200 ALA A C 1
ATOM 1593 O O . ALA A 1 200 ? 3.036 -25.961 35.716 1.00 57.53 200 ALA A O 1
ATOM 1594 N N . ALA A 1 201 ? 2.318 -26.286 33.613 1.00 61.81 201 ALA A N 1
ATOM 1595 C CA . ALA A 1 201 ? 1.934 -27.683 33.818 1.00 61.81 201 ALA A CA 1
ATOM 1596 C C . ALA A 1 201 ? 3.147 -28.579 34.135 1.00 61.81 201 ALA A C 1
ATOM 1598 O O . ALA A 1 201 ? 3.084 -29.419 35.037 1.00 61.81 201 ALA A O 1
ATOM 1599 N N . GLU A 1 202 ? 4.283 -28.363 33.465 1.00 62.09 202 GLU A N 1
ATOM 1600 C CA . GLU A 1 202 ? 5.535 -29.065 33.766 1.00 62.09 202 GLU A CA 1
ATOM 1601 C C . GLU A 1 202 ? 6.127 -28.688 35.130 1.00 62.09 202 GLU A C 1
ATOM 1603 O O . GLU A 1 202 ? 6.688 -29.547 35.818 1.00 62.09 202 GLU A O 1
ATOM 1608 N N . ALA A 1 203 ? 6.018 -27.421 35.540 1.00 59.09 203 ALA A N 1
ATOM 1609 C CA . ALA A 1 203 ? 6.466 -26.968 36.855 1.00 59.09 203 ALA A CA 1
ATOM 1610 C C . ALA A 1 203 ? 5.616 -27.582 37.983 1.00 59.09 203 ALA A C 1
ATOM 1612 O O . ALA A 1 203 ? 6.161 -28.031 38.995 1.00 59.09 203 ALA A O 1
ATOM 1613 N N . MET A 1 204 ? 4.297 -27.683 37.780 1.00 55.50 204 MET A N 1
ATOM 1614 C CA . MET A 1 204 ? 3.379 -28.328 38.725 1.00 55.50 204 MET A CA 1
ATOM 1615 C C . MET A 1 204 ? 3.606 -29.845 38.819 1.00 55.50 204 MET A C 1
ATOM 1617 O O . MET A 1 204 ? 3.609 -30.391 39.923 1.00 55.50 204 MET A O 1
ATOM 1621 N N . GLY A 1 205 ? 3.882 -30.523 37.697 1.00 49.03 205 GLY A N 1
ATOM 1622 C CA . GLY A 1 205 ? 4.217 -31.955 37.686 1.00 49.03 205 GLY A CA 1
ATOM 1623 C C . GLY A 1 205 ? 5.569 -32.285 38.338 1.00 49.03 205 GLY A C 1
ATOM 1624 O O . GLY A 1 205 ? 5.737 -33.345 38.945 1.00 49.03 205 GLY A O 1
ATOM 1625 N N . ARG A 1 206 ? 6.540 -31.362 38.279 1.00 55.97 206 ARG A N 1
ATOM 1626 C CA . ARG A 1 206 ? 7.830 -31.507 38.979 1.00 55.97 206 ARG A CA 1
ATOM 1627 C C . ARG A 1 206 ? 7.703 -31.306 40.492 1.00 55.97 206 ARG A C 1
ATOM 1629 O O . ARG A 1 206 ? 8.347 -32.033 41.246 1.00 55.97 206 ARG A O 1
ATOM 1636 N N . GLN A 1 207 ? 6.845 -30.389 40.948 1.00 52.84 207 GLN A N 1
ATOM 1637 C CA . GLN A 1 207 ? 6.593 -30.186 42.382 1.00 52.84 207 GLN A CA 1
ATOM 1638 C C . GLN A 1 207 ? 5.861 -31.368 43.037 1.00 52.84 207 GLN A C 1
ATOM 1640 O O . GLN A 1 207 ? 6.158 -31.692 44.185 1.00 52.84 207 GLN A O 1
ATOM 1645 N N . SER A 1 208 ? 4.965 -32.060 42.321 1.00 48.12 208 SER A N 1
ATOM 1646 C CA . SER A 1 208 ? 4.276 -33.238 42.870 1.00 48.12 208 SER A CA 1
ATOM 1647 C C . SER A 1 208 ? 5.188 -34.460 43.032 1.00 48.12 208 SER A C 1
ATOM 1649 O O . SER A 1 208 ? 4.985 -35.244 43.955 1.00 48.12 208 SER A O 1
ATOM 1651 N N . ASN A 1 209 ? 6.209 -34.618 42.179 1.00 48.75 209 ASN A N 1
ATOM 1652 C CA . ASN A 1 209 ? 7.153 -35.741 42.268 1.00 48.75 209 ASN A CA 1
ATOM 1653 C C . ASN A 1 209 ? 8.237 -35.552 43.342 1.00 48.75 209 ASN A C 1
ATOM 1655 O O . ASN A 1 209 ? 8.701 -36.539 43.905 1.00 48.75 209 ASN A O 1
ATOM 1659 N N . ALA A 1 210 ? 8.608 -34.312 43.678 1.00 48.78 210 ALA A N 1
ATOM 1660 C CA . ALA A 1 210 ? 9.600 -34.032 44.723 1.00 48.78 210 ALA A CA 1
ATOM 1661 C C . ALA A 1 210 ? 9.079 -34.293 46.153 1.00 48.78 210 ALA A C 1
ATOM 1663 O O . ALA A 1 210 ? 9.865 -34.449 47.082 1.00 48.78 210 ALA A O 1
ATOM 1664 N N . ALA A 1 211 ? 7.758 -34.365 46.345 1.00 47.22 211 ALA A N 1
ATOM 1665 C CA . ALA A 1 211 ? 7.139 -34.607 47.650 1.00 47.22 211 ALA A CA 1
ATOM 1666 C C . ALA A 1 211 ? 7.064 -36.098 48.045 1.00 47.22 211 ALA A C 1
ATOM 1668 O O . ALA A 1 211 ? 6.560 -36.402 49.125 1.00 47.22 211 ALA A O 1
ATOM 1669 N N . ASN A 1 212 ? 7.536 -37.021 47.195 1.00 48.06 212 ASN A N 1
ATOM 1670 C CA . ASN A 1 212 ? 7.358 -38.464 47.395 1.00 48.06 212 ASN A CA 1
ATOM 1671 C C . ASN A 1 212 ? 8.667 -39.279 47.354 1.00 48.06 212 ASN A C 1
ATOM 1673 O O . ASN A 1 212 ? 8.628 -40.496 47.170 1.00 48.06 212 ASN A O 1
ATOM 1677 N N . GLU A 1 213 ? 9.829 -38.638 47.526 1.00 43.25 213 GLU A N 1
ATOM 1678 C CA . GLU A 1 213 ? 11.089 -39.372 47.684 1.00 43.25 213 GLU A CA 1
ATOM 1679 C C . GLU A 1 213 ? 11.190 -40.007 49.088 1.00 43.25 213 GLU A C 1
ATOM 1681 O O . GLU A 1 213 ? 11.002 -39.320 50.097 1.00 43.25 213 GLU A O 1
ATOM 1686 N N . PRO A 1 214 ? 11.492 -41.316 49.194 1.00 43.41 214 PRO A N 1
ATOM 1687 C CA . PRO A 1 214 ? 11.637 -41.984 50.479 1.00 43.41 214 PRO A CA 1
ATOM 1688 C C . PRO A 1 214 ? 12.951 -41.563 51.154 1.00 43.41 214 PRO A C 1
ATOM 1690 O O . PRO A 1 214 ? 14.032 -41.718 50.586 1.00 43.41 214 PRO A O 1
ATOM 1693 N N . GLN A 1 215 ? 12.862 -41.060 52.390 1.00 49.12 215 GLN A N 1
ATOM 1694 C CA . GLN A 1 215 ? 14.029 -40.753 53.223 1.00 49.12 215 GLN A CA 1
ATOM 1695 C C . GLN A 1 215 ? 14.901 -42.004 53.409 1.00 49.12 215 GLN A C 1
ATOM 1697 O O . GLN A 1 215 ? 14.462 -43.009 53.970 1.00 49.12 215 GLN A O 1
ATOM 1702 N N . ALA A 1 216 ? 16.146 -41.928 52.933 1.00 50.34 216 ALA A N 1
ATOM 1703 C CA . ALA A 1 216 ? 17.140 -42.982 53.075 1.00 50.34 216 ALA A CA 1
ATOM 1704 C C . ALA A 1 216 ? 17.510 -43.206 54.554 1.00 50.34 216 ALA A C 1
ATOM 1706 O O . ALA A 1 216 ? 17.747 -42.260 55.307 1.00 50.34 216 ALA A O 1
ATOM 1707 N N . ALA A 1 217 ? 17.545 -44.477 54.959 1.00 54.38 217 ALA A N 1
ATOM 1708 C CA . ALA A 1 217 ? 17.897 -44.924 56.305 1.00 54.38 217 ALA A CA 1
ATOM 1709 C C . ALA A 1 217 ? 19.381 -44.648 56.642 1.00 54.38 217 ALA A C 1
ATOM 1711 O O . ALA A 1 217 ? 20.217 -44.660 55.737 1.00 54.38 217 ALA A O 1
ATOM 1712 N N . PRO A 1 218 ? 19.736 -44.433 57.924 1.00 48.44 218 PRO A N 1
ATOM 1713 C CA . PRO A 1 218 ? 21.105 -44.097 58.307 1.00 48.44 218 PRO A CA 1
ATOM 1714 C C . PRO A 1 218 ? 22.038 -45.321 58.272 1.00 48.44 218 PRO A C 1
ATOM 1716 O O . PRO A 1 218 ? 21.648 -46.430 58.641 1.00 48.44 218 PRO A O 1
ATOM 1719 N N . GLU A 1 219 ? 23.283 -45.098 57.838 1.00 52.19 219 GLU A N 1
ATOM 1720 C CA . GLU A 1 219 ? 24.358 -46.098 57.743 1.00 52.19 219 GLU A CA 1
ATOM 1721 C C . GLU A 1 219 ? 24.794 -46.672 59.109 1.00 52.19 219 GLU A C 1
ATOM 1723 O O . GLU A 1 219 ? 24.773 -45.961 60.121 1.00 52.19 219 GLU A O 1
ATOM 1728 N N . PRO A 1 220 ? 25.259 -47.939 59.163 1.00 48.81 220 PRO A N 1
ATOM 1729 C CA . PRO A 1 220 ? 25.729 -48.557 60.396 1.00 48.81 220 PRO A CA 1
ATOM 1730 C C . PRO A 1 220 ? 27.201 -48.225 60.696 1.00 48.81 220 PRO A C 1
ATOM 1732 O O . PRO A 1 220 ? 28.081 -48.325 59.843 1.00 48.81 220 PRO A O 1
ATOM 1735 N N . GLN A 1 221 ? 27.477 -47.892 61.959 1.00 49.09 221 GLN A N 1
ATOM 1736 C CA . GLN A 1 221 ? 28.824 -47.694 62.498 1.00 49.09 221 GLN A CA 1
ATOM 1737 C C . GLN A 1 221 ? 29.591 -49.024 62.583 1.00 49.09 221 GLN A C 1
ATOM 1739 O O . GLN A 1 221 ? 29.119 -49.990 63.184 1.00 49.09 221 GLN A O 1
ATOM 1744 N N . ALA A 1 222 ? 30.800 -49.057 62.018 1.00 42.03 222 ALA A N 1
ATOM 1745 C CA . ALA A 1 222 ? 31.711 -50.194 62.102 1.00 42.03 222 ALA A CA 1
ATOM 1746 C C . ALA A 1 222 ? 32.347 -50.293 63.501 1.00 42.03 222 ALA A C 1
ATOM 1748 O O . ALA A 1 222 ? 33.090 -49.408 63.929 1.00 42.03 222 ALA A O 1
ATOM 1749 N N . LEU A 1 223 ? 32.061 -51.396 64.199 1.00 41.56 223 LEU A N 1
ATOM 1750 C CA . LEU A 1 223 ? 32.693 -51.791 65.456 1.00 41.56 223 LEU A CA 1
ATOM 1751 C C . LEU A 1 223 ? 33.934 -52.656 65.169 1.00 41.56 223 LEU A C 1
ATOM 1753 O O . LEU A 1 223 ? 33.890 -53.576 64.355 1.00 41.56 223 LEU A O 1
ATOM 1757 N N . ALA A 1 224 ? 35.029 -52.369 65.867 1.00 46.41 224 ALA A N 1
ATOM 1758 C CA . ALA A 1 224 ? 36.284 -53.115 65.836 1.00 46.41 224 ALA A CA 1
ATOM 1759 C C . ALA A 1 224 ? 36.185 -54.504 66.502 1.00 46.41 224 ALA A C 1
ATOM 1761 O O . ALA A 1 224 ? 35.523 -54.629 67.530 1.00 46.41 224 ALA A O 1
ATOM 1762 N N . ALA A 1 225 ? 36.943 -55.496 66.003 1.00 42.38 225 ALA A N 1
ATOM 1763 C CA . ALA A 1 225 ? 37.499 -56.589 66.816 1.00 42.38 225 ALA A CA 1
ATOM 1764 C C . ALA A 1 225 ? 38.656 -57.344 66.112 1.00 42.38 225 ALA A C 1
ATOM 1766 O O . ALA A 1 225 ? 38.465 -57.976 65.080 1.00 42.38 225 ALA A O 1
ATOM 1767 N N . ALA A 1 226 ? 39.835 -57.221 66.731 1.00 42.50 226 ALA A N 1
ATOM 1768 C CA . ALA A 1 226 ? 40.994 -58.116 66.878 1.00 42.50 226 ALA A CA 1
ATOM 1769 C C . ALA A 1 226 ? 41.215 -59.360 65.980 1.00 42.50 226 ALA A C 1
ATOM 1771 O O . ALA A 1 226 ? 40.365 -60.242 65.871 1.00 42.50 226 ALA A O 1
ATOM 1772 N N . GLY A 1 227 ? 42.476 -59.484 65.541 1.00 40.50 227 GLY A N 1
ATOM 1773 C CA . GLY A 1 227 ? 43.171 -60.695 65.092 1.00 40.50 227 GLY A CA 1
ATOM 1774 C C . GLY A 1 227 ? 44.656 -60.409 64.926 1.00 40.50 227 GLY A C 1
ATOM 1775 O O . GLY A 1 227 ? 44.987 -59.738 63.928 1.00 40.50 227 GLY A O 1
#

InterPro domains:
  IPR031321 Uncharacterised conserved protein UCP012641, putative zinc-binding metallo-peptidase [PF15887] (1-180)

Foldseek 3Di:
DVCVVVPDDPDPDDDVLLVVQLVVLLVCCVVLCVVVVPVVVLCVQQNDQPPDLVVLQVVCVVPPADVPCLQAAQDSQLRSHSSSRRSNLRSVLCVLLVVLVVCVVVVNFFDDPDPPPVLQDAGSNQPSPDLPGALVNSVSSSVNVQVVQQVVQVVVVHHRPRPGHCHPSSSVSSRVVSCSVSVNRPVVVVVVVVVVVVVVVVVVVVVVVVVDDDDDDDDDDDDDDDD